Protein AF-0000000080642401 (afdb_homodimer)

Nearest PDB structures (foldseek):
  6o6n-assembly1_A  TM=6.214E-01  e=1.164E+00  Mycobacterium tuberculosis
  6o6n-assembly1_A  TM=6.209E-01  e=1.164E+00  Mycobacterium tuberculosis

Organism: Staphylococcus saprophyticus subsp. saprophyticus (strain ATCC 15305 / DSM 20229 / NCIMB 8711 / NCTC 7292 / S-41) (NCBI:txid342451)

Radius of gyration: 19.55 Å; Cα contacts (8 Å, |Δi|>4): 257; chains: 2; bounding box: 40×57×56 Å

pLDDT: mean 86.31, std 11.66, range [44.44, 97.69]

Secondary structure (DSSP, 8-state):
-HHHHHHHHHHHHHHHHHHHHHHHHHHHTTTS-TT-HHHHHHHHHHHGGGHHHHHHHTSTT--HHHHHHHHHHHHHHHHHT---TTS-HHHHHHHHHHHHHHHHHHHHHHHHHTTTS-HHHHHHHHHHHHHT-HHHHTT-/-HHHHHHHHHHHHHHHHHHHHHHHHHHHTTTS-TT-HHHHHHHHHHHGGGHHHHHHHTSTT--HHHHHHHHHHHHHHHHHT---TTS-HHHHHHHHHHHHHHHHHHHHHHHHHTTTS-HHHHHHHHHHHHHH-HHHHTT-

InterPro domains:
  IPR039532 Transcriptional regulator TetR, C-terminal, Firmicutes type [PF14278] (38-129)

Foldseek 3Di:
DVVVVVLVVLLVVLVVQLVVVLVVLCVVQVVHDCLDLVVLLVSCVSCVVCLQSLLQQLDPPHPVVSLVVLLVVLVVVCVVVPPVVVDDPVVVVVVSVVVSVLVSVLSNVCSVCVPPDDSSVSSVLSSCCVPPNDCVSVPD/DVVVVVLVVLLVVLVVQLVVVLVVLCVVQVVHDCLDLVVLLVSCVSCVVCLQSLLQQLDPPHPVVSLVVLLVVLVVVCVVVPPVVVDDPVVVVVVSVVVSVLVSVLSNVCSVCVPPDDSSVSSVLSSCCVPPNDCVSVPD

Sequence (280 aa):
MMINIILLSEIEEILTHLYEERQKIDQQFAKEDMLNVEVFQQLFEVLEPYSETIRLLLGHNGDSSFEMKIKNEIGKRFINLGELHHVSKVREDLVKEYLYVILIKTFQYWSANKDSIDVREVASTMRDIQLKGIRKTIGLMMINIILLSEIEEILTHLYEERQKIDQQFAKEDMLNVEVFQQLFEVLEPYSETIRLLLGHNGDSSFEMKIKNEIGKRFINLGELHHVSKVREDLVKEYLYVILIKTFQYWSANKDSIDVREVASTMRDIQLKGIRKTIGL

Solvent-accessible surface area (backbone atoms only — not comparable to full-atom values): 15140 Å² total; per-residue (Å²): 109,66,68,57,50,54,49,49,53,50,48,53,50,51,52,52,53,49,52,58,50,48,54,53,48,46,63,75,40,62,90,46,67,81,79,34,47,66,55,43,31,49,53,53,59,72,42,50,90,42,27,66,60,50,30,52,40,62,38,98,79,34,41,69,67,58,57,47,49,52,43,50,54,53,51,50,50,50,58,69,75,38,71,53,75,85,46,54,69,68,47,51,56,49,50,54,52,41,53,42,52,47,51,51,53,48,50,41,54,46,35,71,36,57,92,80,53,61,61,58,55,53,21,42,45,56,38,32,33,36,61,40,0,50,38,49,63,58,76,84,111,68,69,59,49,54,49,50,54,51,48,52,49,51,51,50,52,50,52,57,50,46,54,53,49,46,64,74,40,62,92,46,66,82,77,33,46,65,55,44,31,50,54,51,58,71,44,49,92,44,25,68,59,49,29,50,40,64,39,99,82,34,41,68,67,58,56,49,50,53,42,50,56,53,52,51,51,48,57,68,74,40,66,53,74,86,46,55,69,67,48,51,54,49,49,55,52,41,54,42,53,44,51,51,52,49,48,41,53,45,35,72,36,57,91,81,51,61,62,59,55,54,23,41,45,56,39,33,34,35,61,41,0,51,37,50,62,58,75,84

Structure (mmCIF, N/CA/C/O backbone):
data_AF-0000000080642401-model_v1
#
loop_
_entity.id
_entity.type
_entity.pdbx_description
1 polymer 'Transcriptional regulator TetR C-terminal Firmicutes type domain-containing protein'
#
loop_
_atom_site.group_PDB
_atom_site.id
_atom_site.type_symbol
_atom_site.label_atom_id
_atom_site.label_alt_id
_atom_site.label_comp_id
_atom_site.label_asym_id
_atom_site.label_entity_id
_atom_site.label_seq_id
_atom_site.pdbx_PDB_ins_code
_atom_site.Cartn_x
_atom_site.Cartn_y
_atom_site.Cartn_z
_atom_site.occupancy
_atom_site.B_iso_or_equiv
_atom_site.auth_seq_id
_atom_site.auth_comp_id
_atom_site.auth_asym_id
_atom_site.auth_atom_id
_atom_site.pdbx_PDB_model_num
ATOM 1 N N . MET A 1 1 ? -3.832 25.844 -19.281 1 45.78 1 MET A N 1
ATOM 2 C CA . MET A 1 1 ? -2.646 26.531 -18.781 1 45.78 1 MET A CA 1
ATOM 3 C C . MET A 1 1 ? -2.92 27.156 -17.422 1 45.78 1 MET A C 1
ATOM 5 O O . MET A 1 1 ? -2.146 26.969 -16.484 1 45.78 1 MET A O 1
ATOM 9 N N . MET A 1 2 ? -3.971 27.891 -17.312 1 46.34 2 MET A N 1
ATOM 10 C CA . MET A 1 2 ? -4.355 28.594 -16.094 1 46.34 2 MET A CA 1
ATOM 11 C C . MET A 1 2 ? -4.719 27.609 -14.984 1 46.34 2 MET A C 1
ATOM 13 O O . MET A 1 2 ? -4.316 27.797 -13.836 1 46.34 2 MET A O 1
ATOM 17 N N . ILE A 1 3 ? -5.414 26.562 -15.312 1 48.97 3 ILE A N 1
ATOM 18 C CA . ILE A 1 3 ? -5.848 25.562 -14.336 1 48.97 3 ILE A CA 1
ATOM 19 C C . ILE A 1 3 ? -4.637 24.812 -13.789 1 48.97 3 ILE A C 1
ATOM 21 O O . ILE A 1 3 ? -4.543 24.578 -12.578 1 48.97 3 ILE A O 1
ATOM 25 N N . ASN A 1 4 ? -3.717 24.703 -14.695 1 53.5 4 ASN A N 1
ATOM 26 C CA . ASN A 1 4 ? -2.475 24.047 -14.297 1 53.5 4 ASN A CA 1
ATOM 27 C C . ASN A 1 4 ? -1.664 24.922 -13.336 1 53.5 4 ASN A C 1
ATOM 29 O O . ASN A 1 4 ? -1.066 24.422 -12.391 1 53.5 4 ASN A O 1
ATOM 33 N N . ILE A 1 5 ? -1.667 26.234 -13.625 1 50.72 5 ILE A N 1
ATOM 34 C CA . ILE A 1 5 ? -0.937 27.172 -12.789 1 50.72 5 ILE A CA 1
ATOM 35 C C . ILE A 1 5 ? -1.609 27.266 -11.422 1 50.72 5 ILE A C 1
ATOM 37 O O . ILE A 1 5 ? -0.933 27.297 -10.391 1 50.72 5 ILE A O 1
ATOM 41 N N . ILE A 1 6 ? -2.895 27.375 -11.344 1 56.75 6 ILE A N 1
ATOM 42 C CA . ILE A 1 6 ? -3.66 27.453 -10.102 1 56.75 6 ILE A CA 1
ATOM 43 C C . ILE A 1 6 ? -3.445 26.188 -9.281 1 56.75 6 ILE A C 1
ATOM 45 O O . ILE A 1 6 ? -3.217 26.25 -8.07 1 56.75 6 ILE A O 1
ATOM 49 N N . LEU A 1 7 ? -3.256 25.156 -9.977 1 65.56 7 LEU A N 1
ATOM 50 C CA . LEU A 1 7 ? -3.066 23.875 -9.289 1 65.56 7 LEU A CA 1
ATOM 51 C C . LEU A 1 7 ? -1.668 23.797 -8.688 1 65.56 7 LEU A C 1
ATOM 53 O O . LEU A 1 7 ? -1.5 23.312 -7.559 1 65.56 7 LEU A O 1
ATOM 57 N N . LEU A 1 8 ? -0.745 24.5 -9.352 1 71.5 8 LEU A N 1
ATOM 58 C CA . LEU A 1 8 ? 0.621 24.5 -8.836 1 71.5 8 LEU A CA 1
ATOM 59 C C . LEU A 1 8 ? 0.739 25.359 -7.59 1 71.5 8 LEU A C 1
ATOM 61 O O . LEU A 1 8 ? 1.417 24.984 -6.629 1 71.5 8 LEU A O 1
ATOM 65 N N . SER A 1 9 ? 0.073 26.5 -7.727 1 81.56 9 SER A N 1
ATOM 66 C CA . SER A 1 9 ? 0.086 27.391 -6.57 1 81.56 9 SER A CA 1
ATOM 67 C C . SER A 1 9 ? -0.596 26.75 -5.367 1 81.56 9 SER A C 1
ATOM 69 O O . SER A 1 9 ? -0.128 26.875 -4.234 1 81.56 9 SER A O 1
ATOM 71 N N . GLU A 1 10 ? -1.672 26.047 -5.629 1 87.44 10 GLU A N 1
ATOM 72 C CA . GLU A 1 10 ? -2.395 25.375 -4.555 1 87.44 10 GLU A CA 1
ATOM 73 C C . GLU A 1 10 ? -1.563 24.25 -3.957 1 87.44 10 GLU A C 1
ATOM 75 O O . GLU A 1 10 ? -1.582 24.031 -2.742 1 87.44 10 GLU A O 1
ATOM 80 N N . ILE A 1 11 ? -0.848 23.656 -4.785 1 89.06 11 ILE A N 1
ATOM 81 C CA . ILE A 1 11 ? 0.02 22.578 -4.328 1 89.06 11 ILE A CA 1
ATOM 82 C C . ILE A 1 11 ? 1.075 23.125 -3.373 1 89.06 11 ILE A C 1
ATOM 84 O O . ILE A 1 11 ? 1.293 22.578 -2.291 1 89.06 11 ILE A O 1
ATOM 88 N N . GLU A 1 12 ? 1.734 24.219 -3.82 1 89.81 12 GLU A N 1
ATOM 89 C CA . GLU A 1 12 ? 2.764 24.828 -2.979 1 89.81 12 GLU A CA 1
ATOM 90 C C . GLU A 1 12 ? 2.182 25.297 -1.652 1 89.81 12 GLU A C 1
ATOM 92 O O . GLU A 1 12 ? 2.826 25.188 -0.608 1 89.81 12 GLU A O 1
ATOM 97 N N . GLU A 1 13 ? 1.025 25.875 -1.733 1 91.44 13 GLU A N 1
ATOM 98 C CA . GLU A 1 13 ? 0.35 26.328 -0.522 1 91.44 13 GLU A CA 1
ATOM 99 C C . GLU A 1 13 ? 0.082 25.172 0.432 1 91.44 13 GLU A C 1
ATOM 101 O O . GLU A 1 13 ? 0.322 25.281 1.636 1 91.44 13 GLU A O 1
ATOM 106 N N . ILE A 1 14 ? -0.42 24.062 -0.063 1 92.25 14 ILE A N 1
ATOM 107 C CA . ILE A 1 14 ? -0.717 22.875 0.738 1 92.25 14 ILE A CA 1
ATOM 108 C C . ILE A 1 14 ? 0.561 22.375 1.402 1 92.25 14 ILE A C 1
ATOM 110 O O . ILE A 1 14 ? 0.586 22.141 2.611 1 92.25 14 ILE A O 1
ATOM 114 N N . LEU A 1 15 ? 1.619 22.281 0.622 1 89.38 15 LEU A N 1
ATOM 115 C CA . LEU A 1 15 ? 2.875 21.734 1.118 1 89.38 15 LEU A CA 1
ATOM 116 C C . LEU A 1 15 ? 3.492 22.641 2.174 1 89.38 15 LEU A C 1
ATOM 118 O O . LEU A 1 15 ? 4.012 22.156 3.184 1 89.38 15 LEU A O 1
ATOM 122 N N . THR A 1 16 ? 3.453 23.938 1.893 1 90.5 16 THR A N 1
ATOM 123 C CA . THR A 1 16 ? 3.977 24.906 2.855 1 90.5 16 THR A CA 1
ATOM 124 C C . THR A 1 16 ? 3.191 24.844 4.16 1 90.5 16 THR A C 1
ATOM 126 O O . THR A 1 16 ? 3.777 24.812 5.246 1 90.5 16 THR A O 1
ATOM 129 N N . HIS A 1 17 ? 1.853 24.828 4.016 1 91.88 17 HIS A N 1
ATOM 130 C CA . HIS A 1 17 ? 0.989 24.734 5.188 1 91.88 17 HIS A CA 1
ATOM 131 C C . H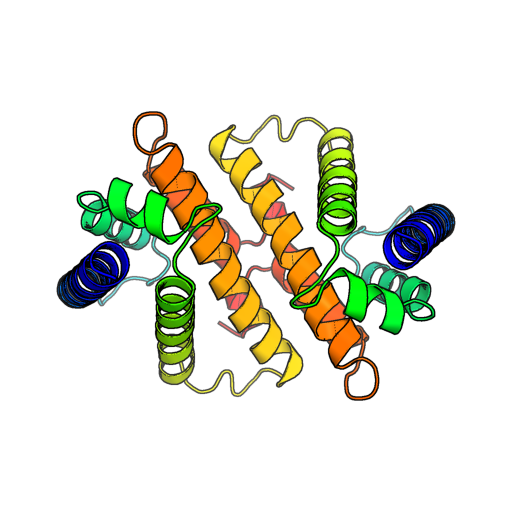IS A 1 17 ? 1.267 23.453 5.977 1 91.88 17 HIS A C 1
ATOM 133 O O . HIS A 1 17 ? 1.386 23.484 7.203 1 91.88 17 HIS A O 1
ATOM 139 N N . LEU A 1 18 ? 1.385 22.328 5.297 1 89.5 18 LEU A N 1
ATOM 140 C CA . LEU A 1 18 ? 1.682 21.047 5.926 1 89.5 18 LEU A CA 1
ATOM 141 C C . LEU A 1 18 ? 3.027 21.094 6.641 1 89.5 18 LEU A C 1
ATOM 143 O O . LEU A 1 18 ? 3.154 20.609 7.766 1 89.5 18 LEU A O 1
ATOM 147 N N . TYR A 1 19 ? 4.012 21.672 6.016 1 87.56 19 TYR A N 1
ATOM 148 C CA . TYR A 1 19 ? 5.348 21.766 6.598 1 87.56 19 TYR A CA 1
ATOM 149 C C . TYR A 1 19 ? 5.324 22.562 7.898 1 87.56 19 TYR A C 1
ATOM 151 O O . TYR A 1 19 ? 5.906 22.141 8.898 1 87.56 19 TYR A O 1
ATOM 159 N N . GLU A 1 20 ? 4.68 23.672 7.895 1 90.88 20 GLU A N 1
ATOM 160 C CA . GLU A 1 20 ? 4.609 24.531 9.062 1 90.88 20 GLU A CA 1
ATOM 161 C C . GLU A 1 20 ? 3.883 23.844 10.219 1 90.88 20 GLU A C 1
ATOM 163 O O . GLU A 1 20 ? 4.336 23.891 11.367 1 90.88 20 GLU A O 1
ATOM 168 N N . GLU A 1 21 ? 2.83 23.25 9.875 1 90.75 21 GLU A N 1
ATOM 169 C CA . GLU A 1 21 ? 2.027 22.594 10.906 1 90.75 21 GLU A CA 1
ATOM 170 C C . GLU A 1 21 ? 2.713 21.344 11.43 1 90.75 21 GLU A C 1
ATOM 172 O O . GLU A 1 21 ? 2.588 21 12.609 1 90.75 21 GLU A O 1
ATOM 177 N N . ARG A 1 22 ? 3.389 20.641 10.531 1 87.31 22 ARG A N 1
ATOM 178 C CA . ARG A 1 22 ? 4.125 19.453 10.961 1 87.31 22 ARG A CA 1
ATOM 179 C C . ARG A 1 22 ? 5.191 19.812 11.992 1 87.31 22 ARG A C 1
ATOM 181 O O . ARG A 1 22 ? 5.438 19.062 12.93 1 87.31 22 ARG A O 1
ATOM 188 N N . GLN A 1 23 ? 5.855 20.922 11.844 1 87.5 23 GLN A N 1
ATOM 189 C CA . GLN A 1 23 ? 6.852 21.375 12.797 1 87.5 23 GLN A CA 1
ATOM 190 C C . GLN A 1 23 ? 6.234 21.578 14.18 1 87.5 23 GLN A C 1
ATOM 192 O O . GLN A 1 23 ? 6.82 21.188 15.195 1 87.5 23 GLN A O 1
ATOM 197 N N . LYS A 1 24 ? 5.078 22.094 14.203 1 91.38 24 LYS A N 1
ATOM 198 C CA . LYS A 1 24 ? 4.359 22.297 15.453 1 91.38 24 LYS A CA 1
ATOM 199 C C . LYS A 1 24 ? 3.971 20.953 16.078 1 91.38 24 LYS A C 1
ATOM 201 O O . LYS A 1 24 ? 4.094 20.781 17.297 1 91.38 24 LYS A O 1
ATOM 206 N N . ILE A 1 25 ? 3.531 20.109 15.234 1 88.69 25 ILE A N 1
ATOM 207 C CA . ILE A 1 25 ? 3.105 18.781 15.695 1 88.69 25 ILE A CA 1
ATOM 208 C C . ILE A 1 25 ? 4.301 18.031 16.266 1 88.69 25 ILE A C 1
ATOM 210 O O . ILE A 1 25 ? 4.211 17.422 17.328 1 88.69 25 ILE A O 1
ATOM 214 N N . ASP A 1 26 ? 5.402 18.141 15.562 1 84.44 26 ASP A N 1
ATOM 215 C CA . ASP A 1 26 ? 6.621 17.484 16.016 1 84.44 26 ASP A CA 1
ATOM 216 C C . ASP A 1 26 ? 7.066 18 17.375 1 84.44 26 ASP A C 1
ATOM 218 O O . ASP A 1 26 ? 7.523 17.234 18.219 1 84.44 26 ASP A O 1
ATOM 222 N N . GLN A 1 27 ? 6.91 19.234 17.562 1 87.31 27 GLN A N 1
ATOM 223 C CA . GLN A 1 27 ? 7.273 19.859 18.844 1 87.31 27 GLN A CA 1
ATOM 224 C C . GLN A 1 27 ? 6.324 19.438 19.953 1 87.31 27 GLN A C 1
ATOM 226 O O . GLN A 1 27 ? 6.758 19.156 21.078 1 87.31 27 GLN A O 1
ATOM 231 N N . GLN A 1 28 ? 5.137 19.297 19.609 1 88.19 28 GLN A N 1
ATOM 232 C CA . GLN A 1 28 ? 4.109 18.938 20.578 1 88.19 28 GLN A CA 1
ATOM 233 C C . GLN A 1 28 ? 4.246 17.469 21 1 88.19 28 GLN A C 1
ATOM 235 O O . GLN A 1 28 ? 3.982 17.125 22.156 1 88.19 28 GLN A O 1
ATOM 240 N N . PHE A 1 29 ? 4.703 16.656 20.016 1 84.31 29 PHE A N 1
ATOM 241 C CA . PHE A 1 29 ? 4.77 15.227 20.281 1 84.31 29 PHE A CA 1
ATOM 242 C C . PHE A 1 29 ? 6.215 14.75 20.328 1 84.31 29 PHE A C 1
ATOM 244 O O . PHE A 1 29 ? 6.5 13.586 20.031 1 84.31 29 PHE A O 1
ATOM 251 N N . ALA A 1 30 ? 7.109 15.656 20.562 1 74.81 30 ALA A N 1
ATOM 252 C CA . ALA A 1 30 ? 8.547 15.398 20.531 1 74.81 30 ALA A CA 1
ATOM 253 C C . ALA A 1 30 ? 8.906 14.18 21.391 1 74.81 30 ALA A C 1
ATOM 255 O O . ALA A 1 30 ? 9.844 13.445 21.078 1 74.81 30 ALA A O 1
ATOM 256 N N . LYS A 1 31 ? 8.211 13.883 22.359 1 73.94 31 LYS A N 1
ATOM 257 C CA . LYS A 1 31 ? 8.523 12.781 23.266 1 73.94 31 LYS A CA 1
ATOM 258 C C . LYS A 1 31 ? 7.672 11.555 22.953 1 73.94 31 LYS A C 1
ATOM 260 O O . LYS A 1 31 ? 7.832 10.508 23.578 1 73.94 31 LYS A O 1
ATOM 265 N N . GLU A 1 32 ? 6.883 11.766 21.938 1 73.19 32 GLU A N 1
ATOM 266 C CA . GLU A 1 32 ? 5.965 10.68 21.625 1 73.19 32 GLU A CA 1
ATOM 267 C C . GLU A 1 32 ? 6.387 9.969 20.344 1 73.19 32 GLU A C 1
ATOM 269 O O . GLU A 1 32 ? 7.148 10.508 19.531 1 73.19 32 GLU A O 1
ATOM 274 N N . ASP A 1 33 ? 5.883 8.742 20.266 1 72.5 33 ASP A N 1
ATOM 275 C CA . ASP A 1 33 ? 6.062 8 19.016 1 72.5 33 ASP A CA 1
ATOM 276 C C . ASP A 1 33 ? 5.332 8.68 17.859 1 72.5 33 ASP A C 1
ATOM 278 O O . ASP A 1 33 ? 4.18 9.094 18 1 72.5 33 ASP A O 1
ATOM 282 N N . MET A 1 34 ? 6.066 8.961 16.859 1 71.62 34 MET A N 1
ATOM 283 C CA . MET A 1 34 ? 5.48 9.555 15.656 1 71.62 34 MET A CA 1
ATOM 284 C C . MET A 1 34 ? 4.355 8.68 15.109 1 71.62 34 MET A C 1
ATOM 286 O O . MET A 1 34 ? 3.529 9.148 14.328 1 71.62 34 MET A O 1
ATOM 290 N N . LEU A 1 35 ? 4.305 7.547 15.609 1 78.81 35 LEU A N 1
ATOM 291 C CA . LEU A 1 35 ? 3.266 6.629 15.164 1 78.81 35 LEU A CA 1
ATOM 292 C C . LEU A 1 35 ? 2.092 6.617 16.125 1 78.81 35 LEU A C 1
ATOM 294 O O . LEU A 1 35 ? 1.448 5.582 16.328 1 78.81 35 LEU A O 1
ATOM 298 N N . ASN A 1 36 ? 1.909 7.656 16.703 1 87.31 36 ASN A N 1
ATOM 299 C CA . ASN A 1 36 ? 0.728 7.938 17.516 1 87.31 36 ASN A CA 1
ATOM 300 C C . ASN A 1 36 ? -0.462 8.336 16.656 1 87.31 36 ASN A C 1
ATOM 302 O O . ASN A 1 36 ? -0.319 9.133 15.719 1 87.31 36 ASN A O 1
ATOM 306 N N . VAL A 1 37 ? -1.602 7.688 16.953 1 92.94 37 VAL A N 1
ATOM 307 C CA . VAL A 1 37 ? -2.791 7.949 16.141 1 92.94 37 VAL A CA 1
ATOM 308 C C . VAL A 1 37 ? -3.137 9.438 16.203 1 92.94 37 VAL A C 1
ATOM 310 O O . VAL A 1 37 ? -3.623 10.008 15.227 1 92.94 37 VAL A O 1
ATOM 313 N N . GLU A 1 38 ? -2.836 10.102 17.312 1 92.5 38 GLU A N 1
ATOM 314 C CA . GLU A 1 38 ? -3.123 11.523 17.469 1 92.5 38 GLU A CA 1
ATOM 315 C C . GLU A 1 38 ? -2.334 12.367 16.469 1 92.5 38 GLU A C 1
ATOM 317 O O . GLU A 1 38 ? -2.836 13.367 15.969 1 92.5 38 GLU A O 1
ATOM 322 N N . VAL A 1 39 ? -1.121 11.969 16.25 1 90.56 39 VAL A N 1
ATOM 323 C CA . VAL A 1 39 ? -0.277 12.68 15.289 1 90.56 39 VAL A CA 1
ATOM 324 C C . VAL A 1 39 ? -0.874 12.562 13.891 1 90.56 39 VAL A C 1
ATOM 326 O O . VAL A 1 39 ? -1.014 13.57 13.188 1 90.56 39 VAL A O 1
ATOM 329 N N . PHE A 1 40 ? -1.306 11.391 13.484 1 91.44 40 PHE A N 1
ATOM 330 C CA . PHE A 1 40 ? -1.92 11.172 12.18 1 91.44 40 PHE A CA 1
ATOM 331 C C . PHE A 1 40 ? -3.221 11.953 12.047 1 91.44 40 PHE A C 1
ATOM 333 O O . PHE A 1 40 ? -3.477 12.586 11.023 1 91.44 40 PHE A O 1
ATOM 340 N N . GLN A 1 41 ? -3.975 11.844 13.133 1 94.56 41 GLN A N 1
ATOM 341 C CA . GLN A 1 41 ? -5.246 12.562 13.125 1 94.56 41 GLN A CA 1
ATOM 342 C C . GLN A 1 41 ? -5.027 14.062 12.945 1 94.56 41 GLN A C 1
ATOM 344 O O . GLN A 1 41 ? -5.734 14.703 12.172 1 94.56 41 GLN A O 1
ATOM 349 N N . GLN A 1 42 ? -4.09 14.617 13.656 1 93 42 GLN A N 1
ATOM 350 C CA . GLN A 1 42 ? -3.803 16.047 13.562 1 93 42 GLN A CA 1
ATOM 351 C C . GLN A 1 42 ? -3.348 16.422 12.156 1 93 42 GLN A C 1
ATOM 353 O O . GLN A 1 42 ? -3.691 17.484 11.648 1 93 42 GLN A O 1
ATOM 358 N N . LEU A 1 43 ? -2.611 15.562 11.508 1 92.19 43 LEU A N 1
ATOM 359 C CA . LEU A 1 43 ? -2.168 15.82 10.141 1 92.19 43 LEU A CA 1
ATOM 360 C C . LEU A 1 43 ? -3.357 15.945 9.195 1 92.19 43 LEU A C 1
ATOM 362 O O . LEU A 1 43 ? -3.4 16.859 8.359 1 92.19 43 LEU A O 1
ATOM 366 N N . PHE A 1 44 ? -4.332 15.094 9.344 1 94.69 44 PHE A N 1
ATOM 367 C CA . PHE A 1 44 ? -5.535 15.164 8.516 1 94.69 44 PHE A CA 1
ATOM 368 C C . PHE A 1 44 ? -6.336 16.422 8.844 1 94.69 44 PHE A C 1
ATOM 370 O O . PHE A 1 44 ? -6.898 17.047 7.941 1 94.69 44 PHE A O 1
ATOM 377 N N . GLU A 1 45 ? -6.344 16.766 10.117 1 94.38 45 GLU A N 1
ATOM 378 C CA . GLU A 1 45 ? -7.078 17.969 10.516 1 94.38 45 GLU A CA 1
ATOM 379 C C . GLU A 1 45 ? -6.445 19.219 9.938 1 94.38 45 GLU A C 1
ATOM 381 O O . GLU A 1 45 ? -7.152 20.141 9.508 1 94.38 45 GLU A O 1
ATOM 386 N N . VAL A 1 46 ? -5.172 19.25 9.891 1 94.12 46 VAL A N 1
ATOM 387 C CA . VAL A 1 46 ? -4.422 20.359 9.312 1 94.12 46 VAL A CA 1
ATOM 388 C C . VAL A 1 46 ? -4.734 20.469 7.82 1 94.12 46 VAL A C 1
ATOM 390 O O . VAL A 1 46 ? -4.789 21.562 7.27 1 94.12 46 VAL A O 1
ATOM 393 N N . LEU A 1 47 ? -5.02 19.375 7.168 1 95.12 47 LEU A N 1
ATOM 394 C CA . LEU A 1 47 ? -5.211 19.344 5.723 1 95.12 47 LEU A CA 1
ATOM 395 C C . LEU A 1 47 ? -6.688 19.469 5.363 1 95.12 47 LEU A C 1
ATOM 397 O O . LEU A 1 47 ? -7.035 19.578 4.188 1 95.12 47 LEU A O 1
ATOM 401 N N . GLU A 1 48 ? -7.547 19.562 6.363 1 95.38 48 GLU A N 1
ATOM 402 C CA . GLU A 1 48 ? -8.984 19.531 6.141 1 95.38 48 GLU A CA 1
ATOM 403 C C . GLU A 1 48 ? -9.422 20.672 5.219 1 95.38 48 GLU A C 1
ATOM 405 O O . GLU A 1 48 ? -10.219 20.453 4.297 1 95.38 48 GLU A O 1
ATOM 410 N N . PRO A 1 49 ? -8.898 21.875 5.395 1 94.69 49 PRO A N 1
ATOM 411 C CA . PRO A 1 49 ? -9.32 22.969 4.512 1 94.69 49 PRO A CA 1
ATOM 412 C C . PRO A 1 49 ? -8.961 22.703 3.049 1 94.69 49 PRO A C 1
ATOM 414 O O . PRO A 1 49 ? -9.539 23.328 2.152 1 94.69 49 PRO A O 1
ATOM 417 N N . TYR A 1 50 ? -8.078 21.766 2.768 1 94.31 50 TYR A N 1
ATOM 418 C CA . TYR A 1 50 ? -7.605 21.516 1.413 1 94.31 50 TYR A CA 1
ATOM 419 C C . TYR A 1 50 ? -8.156 20.188 0.887 1 94.31 50 TYR A C 1
ATOM 421 O O . TYR A 1 50 ? -7.703 19.688 -0.143 1 94.31 50 TYR A O 1
ATOM 429 N N . SER A 1 51 ? -9.109 19.562 1.574 1 94.94 51 SER A N 1
ATOM 430 C CA . SER A 1 51 ? -9.602 18.234 1.225 1 94.94 51 SER A CA 1
ATOM 431 C C . SER A 1 51 ? -10.148 18.203 -0.198 1 94.94 51 SER A C 1
ATOM 433 O O . SER A 1 51 ? -9.883 17.266 -0.951 1 94.94 51 SER A O 1
ATOM 435 N N . GLU A 1 52 ? -10.898 19.25 -0.603 1 94.19 52 GLU A N 1
ATOM 436 C CA . GLU A 1 52 ? -11.453 19.297 -1.953 1 94.19 52 GLU A CA 1
ATOM 437 C C . GLU A 1 52 ? -10.344 19.438 -2.996 1 94.19 52 GLU A C 1
ATOM 439 O O . GLU A 1 52 ? -10.383 18.797 -4.043 1 94.19 52 GLU A O 1
ATOM 444 N N . THR A 1 53 ? -9.398 20.312 -2.727 1 93.88 53 THR A N 1
ATOM 445 C CA . THR A 1 53 ? -8.266 20.484 -3.625 1 93.88 53 THR A CA 1
ATOM 446 C C . THR A 1 53 ? -7.484 19.172 -3.752 1 93.88 53 THR A C 1
ATOM 448 O O . THR A 1 53 ? -7.113 18.766 -4.855 1 93.88 53 THR A O 1
ATOM 451 N N . ILE A 1 54 ? -7.238 18.453 -2.604 1 94.56 54 ILE A N 1
ATOM 452 C CA . ILE A 1 54 ? -6.516 17.188 -2.588 1 94.56 54 ILE A CA 1
ATOM 453 C C . ILE A 1 54 ? -7.297 16.141 -3.373 1 94.56 54 ILE A C 1
ATOM 455 O O . ILE A 1 54 ? -6.719 15.383 -4.152 1 94.56 54 ILE A O 1
ATOM 459 N N . ARG A 1 55 ? -8.594 16.141 -3.209 1 94.56 55 ARG A N 1
ATOM 460 C CA . ARG A 1 55 ? -9.445 15.234 -3.963 1 94.56 55 ARG A CA 1
ATOM 461 C C . ARG A 1 55 ? -9.266 15.43 -5.465 1 94.56 55 ARG A C 1
ATOM 463 O O . ARG A 1 55 ? -9.125 14.461 -6.211 1 94.56 55 ARG A O 1
ATOM 470 N N . LEU A 1 56 ? -9.188 16.641 -5.895 1 93.44 56 LEU A N 1
ATOM 471 C CA . LEU A 1 56 ? -9.039 16.953 -7.309 1 93.44 56 LEU A CA 1
ATOM 472 C C . LEU A 1 56 ? -7.633 16.609 -7.797 1 93.44 56 LEU A C 1
ATOM 474 O O . LEU A 1 56 ? -7.473 16.047 -8.883 1 93.44 56 LEU A O 1
ATOM 478 N N . LEU A 1 57 ? -6.633 16.906 -7.02 1 93.44 57 LEU A N 1
ATOM 479 C CA . LEU A 1 57 ? -5.238 16.703 -7.391 1 93.44 57 LEU A CA 1
ATOM 480 C C . LEU A 1 57 ? -4.906 15.219 -7.465 1 93.44 57 LEU A C 1
ATOM 482 O O . LEU A 1 57 ? -4.039 14.805 -8.242 1 93.44 57 LEU A O 1
ATOM 486 N N . LEU A 1 58 ? -5.668 14.359 -6.656 1 93.31 58 LEU A N 1
ATOM 487 C CA . LEU A 1 58 ? -5.352 12.938 -6.59 1 93.31 58 LEU A CA 1
ATOM 488 C C . LEU A 1 58 ? -6.438 12.102 -7.258 1 93.31 58 LEU A C 1
ATOM 490 O O . LEU A 1 58 ? -6.438 10.875 -7.156 1 93.31 58 LEU A O 1
ATOM 494 N N . GLY A 1 59 ? -7.352 12.672 -7.961 1 87.5 59 GLY A N 1
ATOM 495 C CA . GLY A 1 59 ? -8.43 11.977 -8.648 1 87.5 59 GLY A CA 1
ATOM 496 C C . GLY A 1 59 ? -8.031 11.492 -10.031 1 87.5 59 GLY A C 1
ATOM 497 O O . GLY A 1 59 ? -6.848 11.469 -10.375 1 87.5 59 GLY A O 1
ATOM 498 N N . HIS A 1 60 ? -8.93 10.891 -10.836 1 80.38 60 HIS A N 1
ATOM 499 C CA . HIS A 1 60 ? -8.758 10.281 -12.148 1 80.38 60 HIS A CA 1
ATOM 500 C C . HIS A 1 60 ? -7.992 11.211 -13.086 1 80.38 60 HIS A C 1
ATOM 502 O O . HIS A 1 60 ? -7.141 10.758 -13.859 1 80.38 60 HIS A O 1
ATOM 508 N N . ASN A 1 61 ? -8.18 12.422 -13.016 1 80.19 61 ASN A N 1
ATOM 509 C CA . ASN A 1 61 ? -7.473 13.422 -13.812 1 80.19 61 ASN A CA 1
ATOM 510 C C . ASN A 1 61 ? -6.551 14.273 -12.953 1 80.19 61 ASN A C 1
ATOM 512 O O . ASN A 1 61 ? -6.43 15.484 -13.18 1 80.19 61 ASN A O 1
ATOM 516 N N . GLY A 1 62 ? -5.992 13.547 -12.055 1 79.56 62 GLY A N 1
ATOM 517 C CA . GLY A 1 62 ? -5.199 14.289 -11.086 1 79.56 62 GLY A CA 1
ATOM 518 C C . GLY A 1 62 ? -3.902 14.82 -11.664 1 79.56 62 GLY A C 1
ATOM 519 O O . GLY A 1 62 ? -3.643 14.68 -12.859 1 79.56 62 GLY A O 1
ATOM 520 N N . ASP A 1 63 ? -3.182 15.531 -10.781 1 84.62 63 ASP A N 1
ATOM 521 C CA . ASP A 1 63 ? -1.927 16.203 -11.109 1 84.62 63 ASP A CA 1
ATOM 522 C C . ASP A 1 63 ? -0.728 15.336 -10.734 1 84.62 63 ASP A C 1
ATOM 524 O O . ASP A 1 63 ? -0.47 15.102 -9.547 1 84.62 63 ASP A O 1
ATOM 528 N N . SER A 1 64 ? -0 14.836 -11.695 1 84.56 64 SER A N 1
ATOM 529 C CA . SER A 1 64 ? 1.148 13.969 -11.469 1 84.56 64 SER A CA 1
ATOM 530 C C . SER A 1 64 ? 2.244 14.688 -10.688 1 84.56 64 SER A C 1
ATOM 532 O O . SER A 1 64 ? 3.004 14.055 -9.953 1 84.56 64 SER A O 1
ATOM 534 N N . SER A 1 65 ? 2.303 15.977 -10.797 1 86 65 SER A N 1
ATOM 535 C CA . SER A 1 65 ? 3.312 16.734 -10.062 1 86 65 SER A CA 1
ATOM 536 C C . SER A 1 65 ? 3.062 16.672 -8.555 1 86 65 SER A C 1
ATOM 538 O O . SER A 1 65 ? 4.008 16.656 -7.766 1 86 65 SER A O 1
ATOM 540 N N . PHE A 1 66 ? 1.741 16.734 -8.211 1 90.38 66 PHE A N 1
ATOM 541 C CA . PHE A 1 66 ? 1.403 16.641 -6.793 1 90.38 66 PHE A CA 1
ATOM 542 C C . PHE A 1 66 ? 1.812 15.289 -6.223 1 90.38 66 PHE A C 1
ATOM 544 O O . PHE A 1 66 ? 2.434 15.227 -5.16 1 90.38 66 PHE A O 1
ATOM 551 N N . GLU A 1 67 ? 1.527 14.211 -6.875 1 90 67 GLU A N 1
ATOM 552 C CA . GLU A 1 67 ? 1.915 12.867 -6.445 1 90 67 GLU A CA 1
ATOM 553 C C . GLU A 1 67 ? 3.43 12.75 -6.309 1 90 67 GLU A C 1
ATOM 555 O O . GLU A 1 67 ? 3.926 12.141 -5.363 1 90 67 GLU A O 1
ATOM 560 N N . MET A 1 68 ? 4.133 13.344 -7.223 1 89.88 68 MET A N 1
ATOM 561 C CA . MET A 1 68 ? 5.59 13.312 -7.188 1 89.88 68 MET A CA 1
ATOM 562 C C . MET A 1 68 ? 6.125 14.07 -5.977 1 89.88 68 MET A C 1
ATOM 564 O O . MET A 1 68 ? 7.102 13.648 -5.355 1 89.88 68 MET A O 1
ATOM 568 N N . LYS A 1 69 ? 5.523 15.133 -5.668 1 88.62 69 LYS A N 1
ATOM 569 C CA . LYS A 1 69 ? 5.934 15.898 -4.496 1 88.62 69 LYS A CA 1
ATOM 570 C C . LYS A 1 69 ? 5.707 15.102 -3.213 1 88.62 69 LYS A C 1
ATOM 572 O O . LYS A 1 69 ? 6.531 15.141 -2.299 1 88.62 69 LYS A O 1
ATOM 577 N N . ILE A 1 70 ? 4.555 14.391 -3.166 1 88.81 70 ILE A N 1
ATOM 578 C CA . ILE A 1 70 ? 4.285 13.523 -2.021 1 88.81 70 ILE A CA 1
ATOM 579 C C . ILE A 1 70 ? 5.367 12.453 -1.922 1 88.81 70 ILE A C 1
ATOM 581 O O . ILE A 1 70 ? 5.91 12.203 -0.842 1 88.81 70 ILE A O 1
ATOM 585 N N . LYS A 1 71 ? 5.652 11.875 -3.018 1 89.25 71 LYS A N 1
ATOM 586 C CA . LYS A 1 71 ? 6.695 10.852 -3.059 1 89.25 71 LYS A CA 1
ATOM 587 C C . LYS A 1 71 ? 8.023 11.406 -2.553 1 89.25 71 LYS A C 1
ATOM 589 O O . LYS A 1 71 ? 8.711 10.758 -1.761 1 89.25 71 LYS A O 1
ATOM 594 N N . ASN A 1 72 ? 8.359 12.594 -2.986 1 87.44 72 ASN A N 1
ATOM 595 C CA . ASN A 1 72 ? 9.609 13.234 -2.58 1 87.44 72 ASN A CA 1
ATOM 596 C C . ASN A 1 72 ? 9.633 13.523 -1.081 1 87.44 72 ASN A C 1
ATOM 598 O O . ASN A 1 72 ? 10.664 13.352 -0.427 1 87.44 72 ASN A O 1
ATOM 602 N N . GLU A 1 73 ? 8.523 13.977 -0.579 1 82.5 73 GLU A N 1
ATOM 603 C CA . GLU A 1 73 ? 8.43 14.258 0.851 1 82.5 73 GLU A CA 1
ATOM 604 C C . GLU A 1 73 ? 8.625 12.984 1.674 1 82.5 73 GLU A C 1
ATOM 606 O O . GLU A 1 73 ? 9.289 13.008 2.713 1 82.5 73 GLU A O 1
ATOM 611 N N . ILE A 1 74 ? 8.047 11.875 1.229 1 83.06 74 ILE A N 1
ATOM 612 C CA . ILE A 1 74 ? 8.227 10.594 1.896 1 83.06 74 ILE A CA 1
ATOM 613 C C . ILE A 1 74 ? 9.688 10.164 1.81 1 83.06 74 ILE A C 1
ATOM 615 O O . ILE A 1 74 ? 10.266 9.695 2.793 1 83.06 74 ILE A O 1
ATOM 619 N N . GLY A 1 75 ? 10.242 10.359 0.658 1 83.31 75 GLY A N 1
ATOM 620 C CA . GLY A 1 75 ? 11.648 10.031 0.47 1 83.31 75 GLY A CA 1
ATOM 621 C C . GLY A 1 75 ? 12.562 10.742 1.452 1 83.31 75 GLY A C 1
ATOM 622 O O . GLY A 1 75 ? 13.523 10.148 1.955 1 83.31 75 GLY A O 1
ATOM 623 N N . LYS A 1 76 ? 12.258 11.992 1.751 1 80.5 76 LYS A N 1
ATOM 624 C CA . LYS A 1 76 ? 13.055 12.773 2.691 1 80.5 76 LYS A CA 1
ATOM 625 C C . LYS A 1 76 ? 13.008 12.164 4.09 1 80.5 76 LYS A C 1
ATOM 627 O O . LYS A 1 76 ? 14 12.195 4.82 1 80.5 76 LYS A O 1
ATOM 632 N N . ARG A 1 77 ? 11.93 11.672 4.453 1 75.56 77 ARG A N 1
ATOM 633 C CA . ARG A 1 77 ? 11.773 11.086 5.777 1 75.56 77 ARG A CA 1
ATOM 634 C C . ARG A 1 77 ? 12.625 9.82 5.922 1 75.56 77 ARG A C 1
ATOM 636 O O . ARG A 1 77 ? 13.148 9.539 7 1 75.56 77 ARG A O 1
ATOM 643 N N . PHE A 1 78 ? 12.758 9.086 4.883 1 76.12 78 PHE A N 1
ATOM 644 C CA . PHE A 1 78 ? 13.586 7.883 4.906 1 76.12 78 PHE A CA 1
ATOM 645 C C . PHE A 1 78 ? 15.062 8.242 5.0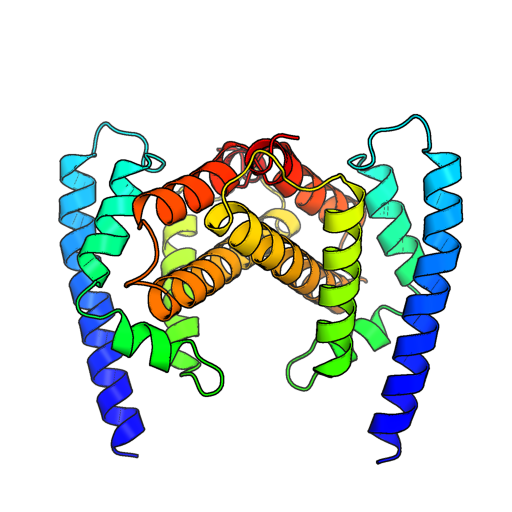43 1 76.12 78 PHE A C 1
ATOM 647 O O . PHE A 1 78 ? 15.828 7.512 5.672 1 76.12 78 PHE A O 1
ATOM 654 N N . ILE A 1 79 ? 15.414 9.312 4.477 1 70.38 79 ILE A N 1
ATOM 655 C CA . ILE A 1 79 ? 16.781 9.781 4.609 1 70.38 79 ILE A CA 1
ATOM 656 C C . ILE A 1 79 ? 17.078 10.133 6.066 1 70.38 79 ILE A C 1
ATOM 658 O O . ILE A 1 79 ? 18.125 9.766 6.602 1 70.38 79 ILE A O 1
ATOM 662 N N . ASN A 1 80 ? 16.125 10.75 6.676 1 66.75 80 ASN A N 1
ATOM 663 C CA . ASN A 1 80 ? 16.312 11.219 8.047 1 66.75 80 ASN A CA 1
ATOM 664 C C . ASN A 1 80 ? 16.281 10.062 9.039 1 66.75 80 ASN A C 1
ATOM 666 O O . ASN A 1 80 ? 16.875 10.148 10.117 1 66.75 80 ASN A O 1
ATOM 670 N N . LEU A 1 81 ? 15.367 9.125 8.852 1 63.81 81 LEU A N 1
ATOM 671 C CA . LEU A 1 81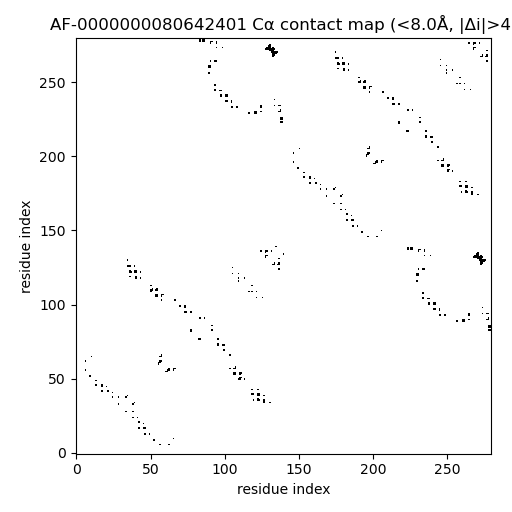 ? 15.297 7.965 9.734 1 63.81 81 LEU A CA 1
ATOM 672 C C . LEU A 1 81 ? 16.594 7.172 9.703 1 63.81 81 LEU A C 1
ATOM 674 O O . LEU A 1 81 ? 16.828 6.324 10.57 1 63.81 81 LEU A O 1
ATOM 678 N N . GLY A 1 82 ? 17.688 7.82 9.164 1 56.16 82 GLY A N 1
ATOM 679 C CA . GLY A 1 82 ? 18.938 7.109 9.016 1 56.16 82 GLY A CA 1
ATOM 680 C C . GLY A 1 82 ? 18.875 5.961 8.031 1 56.16 82 GLY A C 1
ATOM 681 O O . GLY A 1 82 ? 17.781 5.484 7.703 1 56.16 82 GLY A O 1
ATOM 682 N N . GLU A 1 83 ? 19.891 5.797 7.152 1 54.94 83 GLU A N 1
ATOM 683 C CA . GLU A 1 83 ? 20.016 4.707 6.188 1 54.94 83 GLU A CA 1
ATOM 684 C C . GLU A 1 83 ? 19.391 3.42 6.723 1 54.94 83 GLU A C 1
ATOM 686 O O . GLU A 1 83 ? 19.625 3.043 7.875 1 54.94 83 GLU A O 1
ATOM 691 N N . LEU A 1 84 ? 18.062 3.096 6.262 1 61.5 84 LEU A N 1
ATOM 692 C CA . LEU A 1 84 ? 17.578 1.73 6.457 1 61.5 84 LEU A CA 1
ATOM 693 C C . LEU A 1 84 ? 18.75 0.744 6.461 1 61.5 84 LEU A C 1
ATOM 695 O O . LEU A 1 84 ? 18.719 -0.248 5.727 1 61.5 84 LEU A O 1
ATOM 699 N N . HIS A 1 85 ? 19.875 1.271 7.016 1 60.94 85 HIS A N 1
ATOM 700 C CA . HIS A 1 85 ? 21.172 0.64 6.852 1 60.94 85 HIS A CA 1
ATOM 701 C C . HIS A 1 85 ? 21.125 -0.846 7.184 1 60.94 85 HIS A C 1
ATOM 703 O O . HIS A 1 85 ? 21.922 -1.634 6.676 1 60.94 85 HIS A O 1
ATOM 709 N N . HIS A 1 86 ? 19.922 -1.261 7.539 1 76.12 86 HIS A N 1
ATOM 710 C CA . HIS A 1 86 ? 20.016 -2.676 7.883 1 76.12 86 HIS A CA 1
ATOM 711 C C . HIS A 1 86 ? 18.984 -3.494 7.105 1 76.12 86 HIS A C 1
ATOM 713 O O . HIS A 1 86 ? 18.672 -4.621 7.488 1 76.12 86 HIS A O 1
ATOM 719 N N . VAL A 1 87 ? 18.672 -2.705 6.016 1 84.62 87 VAL A N 1
ATOM 720 C CA . VAL A 1 87 ? 17.766 -3.48 5.184 1 84.62 87 VAL A CA 1
ATOM 721 C C . VAL A 1 87 ? 18.297 -3.545 3.756 1 84.62 87 VAL A C 1
ATOM 723 O O . VAL A 1 87 ? 19.094 -2.703 3.346 1 84.62 87 VAL A O 1
ATOM 726 N N . SER A 1 88 ? 18.016 -4.566 3.055 1 89.69 88 SER A N 1
ATOM 727 C CA . SER A 1 88 ? 18.438 -4.715 1.67 1 89.69 88 SER A CA 1
ATOM 728 C C . SER A 1 88 ? 17.859 -3.623 0.784 1 89.69 88 SER A C 1
ATOM 730 O O . SER A 1 88 ? 16.844 -3.018 1.129 1 89.69 88 SER A O 1
ATOM 732 N N . LYS A 1 89 ? 18.531 -3.34 -0.334 1 91.19 89 LYS A N 1
ATOM 733 C CA . LYS A 1 89 ? 18.047 -2.348 -1.289 1 91.19 89 LYS A CA 1
ATOM 734 C C . LYS A 1 89 ? 16.656 -2.709 -1.802 1 91.19 89 LYS A C 1
ATOM 736 O O . LYS A 1 89 ? 15.82 -1.83 -2.004 1 91.19 89 LYS A O 1
ATOM 741 N N . VAL A 1 90 ? 16.359 -4 -2.033 1 94.44 90 VAL A N 1
ATOM 742 C CA . VAL A 1 90 ? 15.07 -4.48 -2.496 1 94.44 90 VAL A CA 1
ATOM 743 C C . VAL A 1 90 ? 13.984 -4.109 -1.479 1 94.44 90 VAL A C 1
ATOM 745 O O . VAL A 1 90 ? 12.953 -3.545 -1.842 1 94.44 90 VAL A O 1
ATOM 748 N N . ARG A 1 91 ? 14.305 -4.398 -0.258 1 93.5 91 ARG A N 1
ATOM 749 C CA . ARG A 1 91 ? 13.352 -4.109 0.814 1 93.5 91 ARG A CA 1
ATOM 750 C C . ARG A 1 91 ? 13.125 -2.607 0.955 1 93.5 91 ARG A C 1
ATOM 752 O O . ARG A 1 91 ? 11.984 -2.154 1.078 1 93.5 91 ARG A O 1
ATOM 759 N N . GLU A 1 92 ? 14.18 -1.841 0.903 1 90.06 92 GLU A N 1
ATOM 760 C CA . GLU A 1 92 ? 14.078 -0.387 0.998 1 90.06 92 GLU A CA 1
ATOM 761 C C . GLU A 1 92 ? 13.219 0.182 -0.126 1 90.06 92 GLU A C 1
ATOM 763 O O . GLU A 1 92 ? 12.32 0.987 0.122 1 90.06 92 GLU A O 1
ATOM 768 N N . ASP A 1 93 ? 13.5 -0.302 -1.374 1 91.94 93 ASP A N 1
ATOM 769 C CA . ASP A 1 93 ? 12.781 0.187 -2.545 1 91.94 93 ASP A CA 1
ATOM 770 C C . ASP A 1 93 ? 11.289 -0.121 -2.438 1 91.94 93 ASP A C 1
ATOM 772 O O . ASP A 1 93 ? 10.453 0.75 -2.682 1 91.94 93 ASP A O 1
ATOM 776 N N . LEU A 1 94 ? 10.977 -1.271 -2.025 1 95 94 LEU A N 1
ATOM 777 C CA . LEU A 1 94 ? 9.586 -1.693 -1.943 1 95 94 LEU A CA 1
ATOM 778 C C . LEU A 1 94 ? 8.859 -0.945 -0.833 1 95 94 LEU A C 1
ATOM 780 O O . LEU A 1 94 ? 7.742 -0.46 -1.035 1 95 94 LEU A O 1
ATOM 784 N N . VAL A 1 95 ? 9.469 -0.798 0.26 1 92.81 95 VAL A N 1
ATOM 785 C CA . VAL A 1 95 ? 8.812 -0.163 1.397 1 92.81 95 VAL A CA 1
ATOM 786 C C . VAL A 1 95 ? 8.531 1.305 1.079 1 92.81 95 VAL A C 1
ATOM 788 O O . VAL A 1 95 ? 7.469 1.83 1.424 1 92.81 95 VAL A O 1
ATOM 791 N N . LYS A 1 96 ? 9.531 1.956 0.461 1 91.19 96 LYS A N 1
ATOM 792 C CA . LYS A 1 96 ? 9.312 3.338 0.046 1 91.19 96 LYS A CA 1
ATOM 793 C C . LYS A 1 96 ? 8.102 3.451 -0.874 1 91.19 96 LYS A C 1
ATOM 795 O O . LYS A 1 96 ? 7.266 4.344 -0.703 1 91.19 96 LYS A O 1
ATOM 800 N N . GLU A 1 97 ? 7.984 2.512 -1.845 1 93 97 GLU A N 1
ATOM 801 C CA . GLU A 1 97 ? 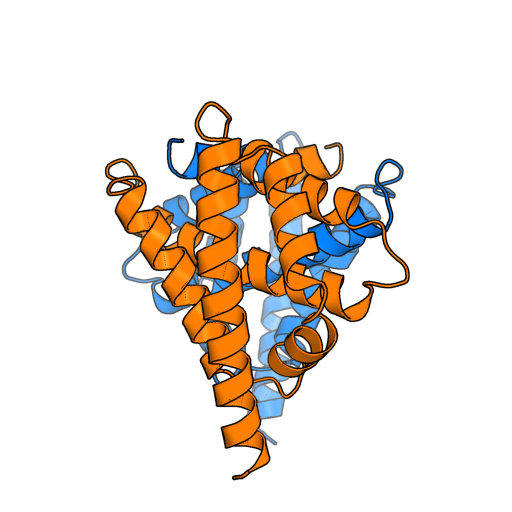6.855 2.502 -2.77 1 93 97 GLU A CA 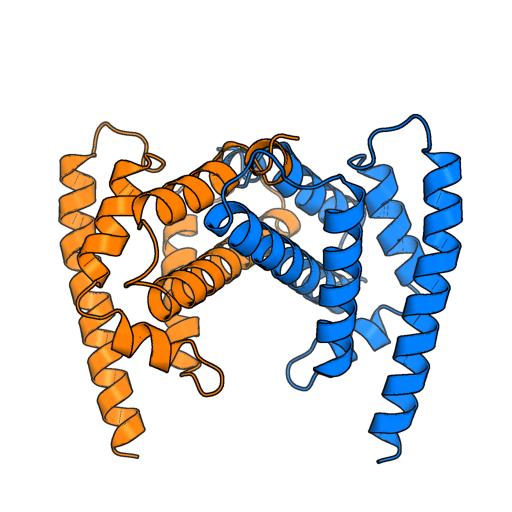1
ATOM 802 C C . GLU A 1 97 ? 5.543 2.254 -2.031 1 93 97 GLU A C 1
ATOM 804 O O . GLU A 1 97 ? 4.523 2.883 -2.336 1 93 97 GLU A O 1
ATOM 809 N N . TYR A 1 98 ? 5.586 1.342 -1.088 1 94.56 98 TYR A N 1
ATOM 810 C CA . TYR A 1 98 ? 4.379 1.02 -0.334 1 94.56 98 TYR A CA 1
ATOM 811 C C . TYR A 1 98 ? 3.918 2.215 0.491 1 94.56 98 TYR A C 1
ATOM 813 O O . TYR A 1 98 ? 2.729 2.539 0.511 1 94.56 98 TYR A O 1
ATOM 821 N N . LEU A 1 99 ? 4.855 2.85 1.139 1 92.5 99 LEU A N 1
ATOM 822 C CA . LEU A 1 99 ? 4.504 4 1.963 1 92.5 99 LEU A CA 1
ATOM 823 C C . LEU A 1 99 ? 3.852 5.094 1.122 1 92.5 99 LEU A C 1
ATOM 825 O O . LEU A 1 99 ? 2.836 5.668 1.523 1 92.5 99 LEU A O 1
ATOM 829 N N . TYR A 1 100 ? 4.418 5.254 0.029 1 92.06 100 TYR A N 1
ATOM 830 C CA . TYR A 1 100 ? 3.9 6.273 -0.879 1 92.06 100 TYR A CA 1
ATOM 831 C C . TYR A 1 100 ? 2.49 5.926 -1.34 1 92.06 100 TYR A C 1
ATOM 833 O O . TYR A 1 100 ? 1.58 6.75 -1.247 1 92.06 100 TYR A O 1
ATOM 841 N N . VAL A 1 101 ? 2.254 4.77 -1.863 1 93.94 101 VAL A N 1
ATOM 842 C CA . VAL A 1 101 ? 0.966 4.434 -2.461 1 93.94 101 VAL A CA 1
ATOM 843 C C . VAL A 1 101 ? -0.094 4.316 -1.369 1 93.94 101 VAL A C 1
ATOM 845 O O . VAL A 1 101 ? -1.262 4.648 -1.589 1 93.94 101 VAL A O 1
ATOM 848 N N . ILE A 1 102 ? 0.301 3.811 -0.193 1 94.88 102 ILE A N 1
ATOM 849 C CA . ILE A 1 102 ? -0.626 3.75 0.932 1 94.88 102 ILE A CA 1
ATOM 850 C C . ILE A 1 102 ? -1.083 5.16 1.3 1 94.88 102 ILE A C 1
ATOM 852 O O . ILE A 1 102 ? -2.273 5.395 1.518 1 94.88 102 ILE A O 1
ATOM 856 N N . LEU A 1 103 ? -0.127 6.109 1.361 1 94.19 103 LEU A N 1
ATOM 857 C CA . LEU A 1 103 ? -0.466 7.492 1.68 1 94.19 103 LEU A CA 1
ATOM 858 C C . LEU A 1 103 ? -1.409 8.078 0.633 1 94.19 103 LEU A C 1
ATOM 860 O O . LEU A 1 103 ? -2.414 8.703 0.978 1 94.19 103 LEU A O 1
ATOM 864 N N . ILE A 1 104 ? -1.129 7.812 -0.641 1 95 104 ILE A N 1
ATOM 865 C CA . ILE A 1 104 ? -1.958 8.312 -1.731 1 95 104 ILE A CA 1
ATOM 866 C C . ILE A 1 104 ? -3.365 7.73 -1.618 1 95 104 ILE A C 1
ATOM 868 O O . ILE A 1 104 ? -4.355 8.461 -1.687 1 95 104 ILE A O 1
ATOM 872 N N . LYS A 1 105 ? -3.463 6.426 -1.408 1 95.69 105 LYS A N 1
ATOM 873 C CA . LYS A 1 105 ? -4.766 5.781 -1.293 1 95.69 105 LYS A CA 1
ATOM 874 C C . LYS A 1 105 ? -5.539 6.309 -0.087 1 95.69 105 LYS A C 1
ATOM 876 O O . LYS A 1 105 ? -6.758 6.492 -0.154 1 95.69 105 LYS A O 1
ATOM 881 N N . THR A 1 106 ? -4.836 6.566 0.967 1 96.81 106 THR A N 1
ATOM 882 C CA . THR A 1 106 ? -5.469 7.102 2.166 1 96.81 106 THR A CA 1
ATOM 883 C C . THR A 1 106 ? -6.027 8.5 1.902 1 96.81 106 THR A C 1
ATOM 885 O O . THR A 1 106 ? -7.18 8.789 2.24 1 96.81 106 THR A O 1
ATOM 888 N N . PHE A 1 107 ? -5.234 9.328 1.249 1 96.06 107 PHE A N 1
ATOM 889 C CA . PHE A 1 107 ? -5.66 10.688 0.945 1 96.06 107 PHE A CA 1
ATOM 890 C C . PHE A 1 107 ? -6.836 10.688 -0.026 1 96.06 107 PHE A C 1
ATOM 892 O O . PHE A 1 107 ? -7.762 11.484 0.11 1 96.06 107 PHE A O 1
ATOM 899 N N . GLN A 1 108 ? -6.785 9.812 -0.989 1 96.31 108 GLN A N 1
ATOM 900 C CA . GLN A 1 108 ? -7.883 9.688 -1.94 1 96.31 108 GLN A CA 1
ATOM 901 C C . GLN A 1 108 ? -9.18 9.289 -1.237 1 96.31 108 GLN A C 1
ATOM 903 O O . GLN A 1 108 ? -10.227 9.898 -1.463 1 96.31 108 GLN A O 1
ATOM 908 N N . TYR A 1 109 ? -9.086 8.289 -0.429 1 96.62 109 TYR A N 1
ATOM 909 C CA . TYR A 1 109 ? -10.258 7.805 0.293 1 96.62 109 TYR A CA 1
ATOM 910 C C . TYR A 1 109 ? -10.797 8.875 1.229 1 96.62 109 TYR A C 1
ATOM 912 O O . TYR A 1 109 ? -12 9.172 1.216 1 96.62 109 TYR A O 1
ATOM 920 N N . TRP A 1 110 ? -9.93 9.469 2.049 1 97.62 110 TRP A N 1
ATOM 921 C CA . TRP A 1 110 ? -10.305 10.477 3.031 1 97.62 110 TRP A CA 1
ATOM 922 C C . TRP A 1 110 ? -10.93 11.695 2.35 1 97.62 110 TRP A C 1
ATOM 924 O O . TRP A 1 110 ? -12.016 12.141 2.734 1 97.62 110 TRP A O 1
ATOM 934 N N . SER A 1 111 ? -10.312 12.211 1.331 1 96.19 111 SER A N 1
ATOM 935 C CA . SER A 1 111 ? -10.781 13.438 0.697 1 96.19 111 SER A CA 1
ATOM 936 C C . SER A 1 111 ? -12.102 13.219 -0.033 1 96.19 111 SER A C 1
ATOM 938 O O . SER A 1 111 ? -12.914 14.141 -0.139 1 96.19 111 SER A O 1
ATOM 940 N N . ALA A 1 112 ? -12.328 12.023 -0.517 1 95.56 112 ALA A N 1
ATOM 941 C CA . ALA A 1 112 ? -13.555 11.703 -1.234 1 95.56 112 ALA A CA 1
ATOM 942 C C . ALA A 1 112 ? -14.719 11.492 -0.266 1 95.56 112 ALA A C 1
ATOM 944 O O . ALA A 1 112 ? -15.883 11.594 -0.654 1 95.56 112 ALA A O 1
ATOM 945 N N . ASN A 1 113 ? -14.398 11.18 0.983 1 95.81 113 ASN A N 1
ATOM 946 C CA . ASN A 1 113 ? -15.445 10.789 1.923 1 95.81 113 ASN A CA 1
ATOM 947 C C . ASN A 1 113 ? -15.422 11.656 3.178 1 95.81 113 ASN A C 1
ATOM 949 O O . ASN A 1 113 ? -16.031 11.305 4.195 1 95.81 113 ASN A O 1
ATOM 953 N N . LYS A 1 114 ? -14.781 12.734 3.178 1 93.25 114 LYS A N 1
ATOM 954 C CA . LYS A 1 114 ? -14.438 13.539 4.352 1 93.25 114 LYS A CA 1
ATOM 955 C C . LYS A 1 114 ? -15.68 13.828 5.191 1 93.25 114 LYS A C 1
ATOM 957 O O . LYS A 1 114 ? -15.609 13.844 6.422 1 93.25 114 LYS A O 1
ATOM 962 N N . ASP A 1 115 ? -16.859 13.977 4.617 1 94.69 115 ASP A N 1
ATOM 963 C CA . ASP A 1 115 ? -18.062 14.406 5.34 1 94.69 115 ASP A CA 1
ATOM 964 C C . ASP A 1 115 ? -18.828 13.203 5.879 1 94.69 115 ASP A C 1
ATOM 966 O O . ASP A 1 115 ? -19.766 13.359 6.668 1 94.69 115 ASP A O 1
ATOM 970 N N . SER A 1 116 ? -18.406 12.016 5.527 1 96 116 SER A N 1
ATOM 971 C CA . SER A 1 116 ? -19.203 10.852 5.879 1 96 116 SER A CA 1
ATOM 972 C C . SER A 1 116 ? -18.406 9.867 6.727 1 96 116 SER A C 1
ATOM 974 O O . SER A 1 116 ? -18.906 8.797 7.086 1 96 116 SER A O 1
ATOM 976 N N . ILE A 1 117 ? -17.156 10.258 7.008 1 96 117 ILE A N 1
ATOM 977 C CA . ILE A 1 117 ? -16.328 9.312 7.762 1 96 117 ILE A CA 1
ATOM 978 C C . ILE A 1 117 ? -15.703 10.023 8.961 1 96 117 ILE A C 1
ATOM 980 O O . ILE A 1 117 ? -15.625 11.258 8.992 1 96 117 ILE A O 1
ATOM 984 N N . ASP A 1 118 ? -15.281 9.18 9.984 1 95.62 118 ASP A N 1
ATOM 985 C CA . ASP A 1 118 ? -14.469 9.648 11.109 1 95.62 118 ASP A CA 1
ATOM 986 C C . ASP A 1 118 ? -12.984 9.625 10.758 1 95.62 118 ASP A C 1
ATOM 988 O O . ASP A 1 118 ? -12.406 8.555 10.562 1 95.62 118 ASP A O 1
ATOM 992 N N . VAL A 1 119 ? -12.398 10.781 10.734 1 96.25 119 VAL A N 1
ATOM 993 C CA . VAL A 1 119 ? -11.008 10.898 10.336 1 96.25 119 VAL A CA 1
ATOM 994 C C . VAL A 1 119 ? -10.125 10.086 11.289 1 96.25 119 VAL A C 1
ATOM 996 O O . VAL A 1 119 ? -9.07 9.586 10.891 1 96.25 119 VAL A O 1
ATOM 999 N N . ARG A 1 120 ? -10.531 9.906 12.531 1 95.75 120 ARG A N 1
ATOM 1000 C CA . ARG A 1 120 ? -9.766 9.109 13.477 1 95.75 120 ARG A CA 1
ATOM 1001 C C . ARG A 1 120 ? -9.688 7.652 13.031 1 95.75 120 ARG A C 1
ATOM 1003 O O . ARG A 1 120 ? -8.672 6.984 13.242 1 95.75 120 ARG A O 1
ATOM 1010 N N . GLU A 1 121 ? -10.734 7.188 12.43 1 95.75 121 GLU A N 1
ATOM 1011 C CA . GLU A 1 121 ? -10.727 5.82 11.922 1 95.75 121 GLU A CA 1
ATOM 1012 C C . GLU A 1 121 ? -9.742 5.672 10.766 1 95.75 121 GLU A C 1
ATOM 1014 O O . GLU A 1 121 ? -9.055 4.652 10.648 1 95.75 121 GLU A O 1
ATOM 1019 N N . VAL A 1 122 ? -9.664 6.66 9.914 1 97.12 122 VAL A N 1
ATOM 1020 C CA . VAL A 1 122 ? -8.695 6.68 8.82 1 97.12 122 VAL A CA 1
ATOM 1021 C C . VAL A 1 122 ? -7.281 6.684 9.391 1 97.12 122 VAL A C 1
ATOM 1023 O O . VAL A 1 122 ? -6.453 5.852 9.008 1 97.12 122 VAL A O 1
ATOM 1026 N N . ALA A 1 123 ? -7.074 7.582 10.336 1 95.75 123 ALA A N 1
ATOM 1027 C CA . ALA A 1 123 ? -5.766 7.73 10.969 1 95.75 123 ALA A CA 1
ATOM 1028 C C . ALA A 1 123 ? -5.344 6.438 11.664 1 95.75 123 ALA A C 1
ATOM 1030 O O . ALA A 1 123 ? -4.199 5.996 11.531 1 95.75 123 ALA A O 1
ATOM 1031 N N . SER A 1 124 ? -6.289 5.824 12.406 1 95.62 124 SER A N 1
ATOM 1032 C CA . SER A 1 124 ? -5.969 4.605 13.148 1 95.62 124 SER A CA 1
ATOM 1033 C C . SER A 1 124 ? -5.703 3.439 12.203 1 95.62 124 SER A C 1
ATOM 1035 O O . SER A 1 124 ? -4.875 2.572 12.5 1 95.62 124 SER A O 1
ATOM 1037 N N . THR A 1 125 ? -6.402 3.373 11.07 1 95.31 125 THR A N 1
ATOM 1038 C CA . THR A 1 125 ? -6.156 2.326 10.086 1 95.31 125 THR A CA 1
ATOM 1039 C C . THR A 1 125 ? -4.75 2.447 9.5 1 95.31 125 THR A C 1
ATOM 1041 O O . THR A 1 125 ? -4.012 1.464 9.438 1 95.31 125 THR A O 1
ATOM 1044 N N . MET A 1 126 ? -4.422 3.709 9.125 1 94.62 126 MET A N 1
ATOM 1045 C CA . MET A 1 126 ? -3.088 3.953 8.578 1 94.62 126 MET A CA 1
ATOM 1046 C C . MET A 1 126 ? -2.014 3.598 9.602 1 94.62 126 MET A C 1
ATOM 1048 O O . MET A 1 126 ? -1.021 2.947 9.266 1 94.62 126 MET A O 1
ATOM 1052 N N . ARG A 1 127 ? -2.219 3.992 10.789 1 92.19 127 ARG A N 1
ATOM 1053 C CA . ARG A 1 127 ? -1.277 3.707 11.867 1 92.19 127 ARG A CA 1
ATOM 1054 C C . ARG A 1 127 ? -1.15 2.205 12.102 1 92.19 127 ARG A C 1
ATOM 1056 O O . ARG A 1 127 ? -0.041 1.682 12.219 1 92.19 127 ARG A O 1
ATOM 1063 N N . ASP A 1 128 ? -2.225 1.501 12.172 1 93.5 128 ASP A N 1
ATOM 1064 C CA . ASP A 1 128 ? -2.219 0.069 12.461 1 93.5 128 ASP A CA 1
ATOM 1065 C C . ASP A 1 128 ? -1.511 -0.707 11.352 1 93.5 128 ASP A C 1
ATOM 1067 O O . ASP A 1 128 ? -0.807 -1.683 11.617 1 93.5 128 ASP A O 1
ATOM 1071 N N . ILE A 1 129 ? -1.655 -0.287 10.117 1 93.44 129 ILE A N 1
ATOM 1072 C CA . ILE A 1 129 ? -0.956 -0.917 9.008 1 93.44 129 ILE A CA 1
ATOM 1073 C C . ILE A 1 129 ? 0.552 -0.755 9.188 1 93.44 129 ILE A C 1
ATOM 1075 O O . ILE A 1 129 ? 1.319 -1.681 8.914 1 93.44 129 ILE A O 1
ATOM 1079 N N . GLN A 1 130 ? 1.002 0.396 9.625 1 90.12 130 GLN A N 1
ATOM 1080 C CA . GLN A 1 130 ? 2.424 0.677 9.797 1 90.12 130 GLN A CA 1
ATOM 1081 C C . GLN A 1 130 ? 3.008 -0.107 10.969 1 90.12 130 GLN A C 1
ATOM 1083 O O . GLN A 1 130 ? 4.133 -0.605 10.891 1 90.12 130 GLN A O 1
ATOM 1088 N N . LEU A 1 131 ? 2.174 -0.334 11.977 1 89.06 131 LEU A N 1
ATOM 1089 C CA . LEU A 1 131 ? 2.721 -0.861 13.227 1 89.06 131 LEU A CA 1
ATOM 1090 C C . LEU A 1 131 ? 2.436 -2.354 13.352 1 89.06 131 LEU A C 1
ATOM 1092 O O . LEU A 1 131 ? 3.256 -3.102 13.891 1 89.06 131 LEU A O 1
ATOM 1096 N N . LYS A 1 132 ? 1.273 -2.75 12.891 1 91.25 132 LYS A N 1
ATOM 1097 C CA . LYS A 1 132 ? 0.806 -4.09 13.227 1 91.25 132 LYS A CA 1
ATOM 1098 C C . LYS A 1 132 ? 0.723 -4.973 11.992 1 91.25 132 LYS A C 1
ATOM 1100 O O . LYS A 1 132 ? 0.652 -6.199 12.094 1 91.25 132 LYS A O 1
ATOM 1105 N N . GLY A 1 133 ? 0.665 -4.359 10.805 1 90.94 133 GLY A N 1
ATOM 1106 C CA . GLY A 1 133 ? 0.5 -5.105 9.57 1 90.94 133 GLY A CA 1
ATOM 1107 C C . GLY A 1 133 ? -0.951 -5.281 9.164 1 90.94 133 GLY A C 1
ATOM 1108 O O . GLY A 1 133 ? -1.857 -5.016 9.961 1 90.94 133 GLY A O 1
ATOM 1109 N N . ILE A 1 134 ? -1.172 -5.75 7.98 1 86 134 ILE A N 1
ATOM 1110 C CA . ILE A 1 134 ? -2.486 -5.82 7.352 1 86 134 ILE A CA 1
ATOM 1111 C C . ILE A 1 134 ? -3.35 -6.852 8.078 1 86 134 ILE A C 1
ATOM 1113 O O . ILE A 1 134 ? -4.516 -6.59 8.383 1 86 134 ILE A O 1
ATOM 1117 N N . ARG A 1 135 ? -2.82 -7.949 8.492 1 81.56 135 ARG A N 1
ATOM 1118 C CA . ARG A 1 135 ? -3.586 -9.039 9.086 1 81.56 135 ARG A CA 1
ATOM 1119 C C . ARG A 1 135 ? -4.184 -8.617 10.422 1 81.56 135 ARG A C 1
ATOM 1121 O O . ARG A 1 135 ? -5.391 -8.766 10.648 1 81.56 135 ARG A O 1
ATOM 1128 N N . LYS A 1 136 ? -3.373 -8.047 11.219 1 84.5 136 LYS A N 1
ATOM 1129 C CA . LYS A 1 136 ? -3.859 -7.621 12.523 1 84.5 136 LYS A CA 1
ATOM 1130 C C . LYS A 1 136 ? -4.844 -6.461 12.391 1 84.5 136 LYS A C 1
ATOM 1132 O O . LYS A 1 136 ? -5.793 -6.352 13.172 1 84.5 136 LYS A O 1
ATOM 1137 N N . THR A 1 137 ? -4.621 -5.668 11.375 1 86.06 137 THR A N 1
ATOM 1138 C CA . THR A 1 137 ? -5.5 -4.527 11.148 1 86.06 137 THR A CA 1
ATOM 1139 C C . THR A 1 137 ? -6.914 -4.992 10.812 1 86.06 137 THR A C 1
ATOM 1141 O O . THR A 1 137 ? -7.891 -4.312 11.133 1 86.06 137 THR A O 1
ATOM 1144 N N . ILE A 1 138 ? -7.031 -6.227 10.227 1 80.38 138 ILE A N 1
ATOM 1145 C CA . ILE A 1 138 ? -8.367 -6.707 9.875 1 80.38 138 ILE A CA 1
ATOM 1146 C C . ILE A 1 138 ? -8.773 -7.832 10.828 1 80.38 138 ILE A C 1
ATOM 1148 O O . ILE A 1 138 ? -9.672 -8.617 10.516 1 80.38 138 ILE A O 1
ATOM 1152 N N . GLY A 1 139 ? -8.133 -7.883 11.914 1 77.38 139 GLY A N 1
ATOM 1153 C CA . GLY A 1 139 ? -8.531 -8.781 12.984 1 77.38 139 GLY A CA 1
ATOM 1154 C C . GLY A 1 139 ? -8.07 -10.211 12.773 1 77.38 139 GLY A C 1
ATOM 1155 O O . GLY A 1 139 ? -8.703 -11.156 13.25 1 77.38 139 GLY A O 1
ATOM 1156 N N . LEU A 1 140 ? -7.105 -10.359 11.867 1 74.88 140 LEU A N 1
ATOM 1157 C CA . LEU A 1 140 ? -6.512 -11.672 11.641 1 74.88 140 LEU A CA 1
ATOM 1158 C C . LEU A 1 140 ? -5.121 -11.75 12.258 1 74.88 140 LEU A C 1
ATOM 1160 O O . LEU A 1 140 ? -4.438 -10.734 12.398 1 74.88 140 LEU A O 1
ATOM 1164 N N . MET B 1 1 ? -6.125 -2.09 -31.875 1 44.44 1 MET B N 1
ATOM 1165 C CA . MET B 1 1 ? -7.18 -3.084 -31.703 1 44.44 1 MET B CA 1
ATOM 1166 C C . MET B 1 1 ? -6.59 -4.465 -31.438 1 44.44 1 MET B C 1
ATOM 1168 O O . MET B 1 1 ? -6.988 -5.148 -30.5 1 44.44 1 MET B O 1
ATOM 1172 N N . MET B 1 2 ? -5.688 -4.906 -32.25 1 45.84 2 MET B N 1
ATOM 1173 C CA . MET B 1 2 ? -5.055 -6.219 -32.188 1 45.84 2 MET B CA 1
ATOM 1174 C C . MET B 1 2 ? -4.215 -6.352 -30.906 1 45.84 2 MET B C 1
ATOM 1176 O O . MET B 1 2 ? -4.262 -7.379 -30.234 1 45.84 2 MET B O 1
ATOM 1180 N N . ILE B 1 3 ? -3.502 -5.289 -30.516 1 48.84 3 ILE B N 1
ATOM 1181 C CA . ILE B 1 3 ? -2.635 -5.289 -29.344 1 48.84 3 ILE B CA 1
ATOM 1182 C C . ILE B 1 3 ? -3.48 -5.383 -28.078 1 48.84 3 ILE B C 1
ATOM 1184 O O . ILE B 1 3 ? -3.143 -6.121 -27.156 1 48.84 3 ILE B O 1
ATOM 1188 N N . ASN B 1 4 ? -4.629 -4.773 -28.234 1 53.16 4 ASN B N 1
ATOM 1189 C CA . ASN B 1 4 ? -5.562 -4.824 -27.109 1 53.16 4 ASN B CA 1
ATOM 1190 C C . ASN B 1 4 ? -6.148 -6.219 -26.938 1 53.16 4 ASN B C 1
ATOM 1192 O O . ASN B 1 4 ? -6.324 -6.688 -25.812 1 53.16 4 ASN B O 1
ATOM 1196 N N . ILE B 1 5 ? -6.43 -6.855 -28.078 1 50.59 5 ILE B N 1
ATOM 1197 C CA . ILE B 1 5 ? -6.992 -8.203 -28.047 1 50.59 5 ILE B CA 1
ATOM 1198 C C . ILE B 1 5 ? -5.945 -9.188 -27.531 1 50.59 5 ILE B C 1
ATOM 1200 O O . ILE B 1 5 ? -6.254 -10.062 -26.719 1 50.59 5 ILE B O 1
ATOM 1204 N N . ILE B 1 6 ? -4.754 -9.133 -27.984 1 57.09 6 ILE B N 1
ATOM 1205 C CA . ILE B 1 6 ? -3.654 -10 -27.562 1 57.09 6 ILE B CA 1
ATOM 1206 C C . ILE B 1 6 ? -3.393 -9.805 -26.078 1 57.09 6 ILE B C 1
ATOM 1208 O O . ILE B 1 6 ? -3.229 -10.781 -25.328 1 57.09 6 ILE B O 1
ATOM 1212 N N . LEU B 1 7 ? -3.625 -8.648 -25.656 1 65.75 7 LEU B N 1
ATOM 1213 C CA . LEU B 1 7 ? -3.379 -8.359 -24.25 1 65.75 7 LEU B CA 1
ATOM 1214 C C . LEU B 1 7 ? -4.477 -8.945 -23.359 1 65.75 7 LEU B C 1
ATOM 1216 O O . LEU B 1 7 ? -4.199 -9.492 -22.297 1 65.75 7 LEU B O 1
ATOM 1220 N N . LEU B 1 8 ? -5.664 -9.07 -23.984 1 71.56 8 LEU B N 1
ATOM 1221 C CA . LEU B 1 8 ? -6.77 -9.648 -23.234 1 71.56 8 LEU B CA 1
ATOM 1222 C C . LEU B 1 8 ? -6.613 -11.156 -23.094 1 71.56 8 LEU B C 1
ATOM 1224 O O . LEU B 1 8 ? -6.875 -11.719 -22.031 1 71.56 8 LEU B O 1
ATOM 1228 N N . SER B 1 9 ? -6.219 -11.695 -24.234 1 81.88 9 SER B N 1
ATOM 1229 C CA . SER B 1 9 ? -5.996 -13.133 -24.203 1 81.88 9 SER B CA 1
ATOM 1230 C C . SER B 1 9 ? -4.871 -13.5 -23.25 1 81.88 9 SER B C 1
ATOM 1232 O O . SER B 1 9 ? -4.961 -14.5 -22.516 1 81.88 9 SER B O 1
ATOM 1234 N N . GLU B 1 10 ? -3.855 -12.695 -23.234 1 87.56 10 GLU B N 1
ATOM 1235 C CA . GLU B 1 10 ? -2.729 -12.945 -22.344 1 87.56 10 GLU B CA 1
ATOM 1236 C C . GLU B 1 10 ? -3.135 -12.766 -20.875 1 87.56 10 GLU B C 1
ATOM 1238 O O . GLU B 1 10 ? -2.689 -13.523 -20.016 1 87.56 10 GLU B O 1
ATOM 1243 N N . ILE B 1 11 ? -3.975 -11.867 -20.688 1 89 11 ILE B N 1
ATOM 1244 C CA . ILE B 1 11 ? -4.469 -11.625 -19.344 1 89 11 ILE B CA 1
ATOM 1245 C C . ILE B 1 11 ? -5.23 -12.859 -18.844 1 89 11 ILE B C 1
ATOM 1247 O O . ILE B 1 11 ? -4.992 -13.328 -17.719 1 89 11 ILE B O 1
ATOM 1251 N N . GLU B 1 12 ? -6.152 -13.336 -19.688 1 89.88 12 GLU B N 1
ATOM 1252 C CA . GLU B 1 12 ? -6.938 -14.508 -19.312 1 89.88 12 GLU B CA 1
ATOM 1253 C C . GLU B 1 12 ? -6.039 -15.719 -19.078 1 89.88 12 GLU B C 1
ATOM 1255 O O . GLU B 1 12 ? -6.285 -16.516 -18.156 1 89.88 12 GLU B O 1
ATOM 1260 N N . GLU B 1 13 ? -5.086 -15.867 -19.922 1 91.44 13 GLU B N 1
ATOM 1261 C CA . GLU B 1 13 ? -4.137 -16.969 -19.766 1 91.44 13 GLU B CA 1
ATOM 1262 C C . GLU B 1 13 ? -3.395 -16.875 -18.438 1 91.44 13 GLU B C 1
ATOM 1264 O O . GLU B 1 13 ? -3.246 -17.875 -17.734 1 91.44 13 GLU B O 1
ATOM 1269 N N . ILE B 1 14 ? -2.91 -15.711 -18.062 1 92.31 14 ILE B N 1
ATOM 1270 C CA . ILE B 1 14 ? -2.188 -15.484 -16.812 1 92.31 14 ILE B CA 1
ATOM 1271 C C . ILE B 1 14 ? -3.086 -15.836 -15.633 1 92.31 14 ILE B C 1
ATOM 1273 O O . ILE B 1 14 ? -2.68 -16.578 -14.734 1 92.31 14 ILE B O 1
ATOM 1277 N N . LEU B 1 15 ? -4.309 -15.367 -15.68 1 89.44 15 LEU B N 1
ATOM 1278 C CA . LEU B 1 15 ? -5.234 -15.555 -14.57 1 89.44 15 LEU B CA 1
ATOM 1279 C C . LEU B 1 15 ? -5.609 -17.031 -14.422 1 89.44 15 LEU B C 1
ATOM 1281 O O . LEU B 1 15 ? -5.695 -17.547 -13.305 1 89.44 15 LEU B O 1
ATOM 1285 N N . THR B 1 16 ? -5.859 -17.656 -15.555 1 90.62 16 THR B N 1
ATOM 1286 C CA . THR B 1 16 ? -6.184 -19.078 -15.531 1 90.62 16 THR B CA 1
ATOM 1287 C C . THR B 1 16 ? -5.02 -19.891 -14.977 1 90.62 16 THR B C 1
ATOM 1289 O O . THR B 1 16 ? -5.211 -20.75 -14.117 1 90.62 16 THR B O 1
ATOM 1292 N N . HIS B 1 17 ? -3.826 -19.578 -15.492 1 92 17 HIS B N 1
ATOM 1293 C CA . HIS B 1 17 ? -2.623 -20.25 -15.016 1 92 17 HIS B CA 1
ATOM 1294 C C . HIS B 1 17 ? -2.428 -20.031 -13.516 1 92 17 HIS B C 1
ATOM 1296 O O . HIS B 1 17 ? -2.145 -20.984 -12.781 1 92 17 HIS B O 1
ATOM 1302 N N . LEU B 1 18 ? -2.57 -18.812 -13.039 1 89.62 18 LEU B N 1
ATOM 1303 C CA . LEU B 1 18 ? -2.447 -18.484 -11.625 1 89.62 18 LEU B CA 1
ATOM 1304 C C . LEU B 1 18 ? -3.477 -19.234 -10.797 1 89.62 18 LEU B C 1
ATOM 1306 O O . LEU B 1 18 ? -3.154 -19.781 -9.727 1 89.62 18 LEU B O 1
ATOM 1310 N N . TYR B 1 19 ? -4.691 -19.312 -11.266 1 87.69 19 TYR B N 1
ATOM 1311 C CA . TYR B 1 19 ? -5.758 -20 -10.555 1 87.69 19 TYR B CA 1
ATOM 1312 C C . TYR B 1 19 ? -5.438 -21.484 -10.383 1 87.69 19 TYR B C 1
ATOM 1314 O O . TYR B 1 19 ? -5.578 -22.031 -9.289 1 87.69 19 TYR B O 1
ATOM 1322 N N . GLU B 1 20 ? -4.996 -22.109 -11.422 1 91.06 20 GLU B N 1
ATOM 1323 C CA . GLU B 1 20 ? -4.676 -23.531 -11.398 1 91.06 20 GLU B CA 1
ATOM 1324 C C . GLU B 1 20 ? -3.52 -23.828 -10.445 1 91.06 20 GLU B C 1
ATOM 1326 O O . GLU B 1 20 ? -3.574 -24.781 -9.664 1 91.06 20 GLU B O 1
ATOM 1331 N N . GLU B 1 21 ? -2.557 -23.016 -10.562 1 90.94 21 GLU B N 1
ATOM 1332 C CA . GLU B 1 21 ? -1.371 -23.234 -9.734 1 90.94 21 GLU B CA 1
ATOM 1333 C C . GLU B 1 21 ? -1.649 -22.906 -8.273 1 90.94 21 GLU B C 1
ATOM 1335 O O . GLU B 1 21 ? -1.093 -23.547 -7.371 1 90.94 21 GLU B O 1
ATOM 1340 N N . ARG B 1 22 ? -2.469 -21.906 -8.055 1 87.25 22 ARG B N 1
ATOM 1341 C CA . ARG B 1 22 ? -2.834 -21.562 -6.684 1 87.25 22 ARG B CA 1
ATOM 1342 C C . ARG B 1 22 ? -3.545 -22.719 -5.996 1 87.25 22 ARG B C 1
ATOM 1344 O O . ARG B 1 22 ? -3.354 -22.953 -4.801 1 87.25 22 ARG B O 1
ATOM 1351 N N . GLN B 1 23 ? -4.383 -23.422 -6.676 1 87.56 23 GLN B N 1
ATOM 1352 C CA . GLN B 1 23 ? -5.066 -24.594 -6.129 1 87.56 23 GLN B CA 1
ATOM 1353 C C . GLN B 1 23 ? -4.066 -25.641 -5.668 1 87.56 23 GLN B C 1
ATOM 1355 O O . GLN B 1 23 ? -4.223 -26.234 -4.594 1 87.56 23 GLN B O 1
ATOM 1360 N N . LYS B 1 24 ? -3.051 -25.828 -6.422 1 91.38 24 LYS B N 1
ATOM 1361 C CA . LYS B 1 24 ? -1.996 -26.781 -6.066 1 91.38 24 LYS B CA 1
ATOM 1362 C C . LYS B 1 24 ? -1.228 -26.297 -4.836 1 91.38 24 LYS B C 1
ATOM 1364 O O . LYS B 1 24 ? -0.918 -27.094 -3.945 1 91.38 24 LYS B O 1
ATOM 1369 N N . ILE B 1 25 ? -0.962 -25.047 -4.836 1 88.5 25 ILE B N 1
ATOM 1370 C CA . ILE B 1 25 ? -0.215 -24.453 -3.73 1 88.5 25 ILE B CA 1
ATOM 1371 C C . ILE B 1 25 ? -1.029 -24.562 -2.441 1 88.5 25 ILE B C 1
ATOM 1373 O O . ILE B 1 25 ? -0.5 -24.938 -1.396 1 88.5 25 ILE B O 1
ATOM 1377 N N . ASP B 1 26 ? -2.299 -24.297 -2.57 1 84.44 26 ASP B N 1
ATOM 1378 C CA . ASP B 1 26 ? -3.188 -24.375 -1.413 1 84.44 26 ASP B CA 1
ATOM 1379 C C . ASP B 1 26 ? -3.23 -25.797 -0.857 1 84.44 26 ASP B C 1
ATOM 1381 O O . ASP B 1 26 ? -3.264 -26 0.36 1 84.44 26 ASP B O 1
ATOM 1385 N N . GLN B 1 27 ? -3.219 -26.734 -1.711 1 87.31 27 GLN B N 1
ATOM 1386 C CA . GLN B 1 27 ? -3.236 -28.125 -1.305 1 87.31 27 GLN B CA 1
ATOM 1387 C C . GLN B 1 27 ? -1.92 -28.531 -0.646 1 87.31 27 GLN B C 1
ATOM 1389 O O . GLN B 1 27 ? -1.914 -29.25 0.359 1 87.31 27 GLN B O 1
ATOM 1394 N N . GLN B 1 28 ? -0.896 -28 -1.133 1 88 28 GLN B N 1
ATOM 1395 C CA . GLN B 1 28 ? 0.435 -28.312 -0.627 1 88 28 GLN B CA 1
ATOM 1396 C C . GLN B 1 28 ? 0.667 -27.688 0.745 1 88 28 GLN B C 1
ATOM 1398 O O . GLN B 1 28 ? 1.342 -28.281 1.595 1 88 28 GLN B O 1
ATOM 1403 N N . PHE B 1 29 ? 0.042 -26.5 0.898 1 84.19 29 PHE B N 1
ATOM 1404 C CA . PHE B 1 29 ? 0.284 -25.766 2.135 1 84.19 29 PHE B CA 1
ATOM 1405 C C . PHE B 1 29 ? -0.98 -25.703 2.984 1 84.19 29 PHE B C 1
ATOM 1407 O O . PHE B 1 29 ? -1.171 -24.75 3.752 1 84.19 29 PHE B O 1
ATOM 1414 N N . ALA B 1 30 ? -1.869 -26.609 2.748 1 74.5 30 ALA B N 1
ATOM 1415 C CA . ALA B 1 30 ? -3.178 -26.625 3.396 1 74.5 30 ALA B CA 1
ATOM 1416 C C . ALA B 1 30 ? -3.043 -26.516 4.91 1 74.5 30 ALA B C 1
ATOM 1418 O O . ALA B 1 30 ? -3.906 -25.938 5.578 1 74.5 30 ALA B O 1
ATOM 1419 N N . LYS B 1 31 ? -2.041 -26.953 5.477 1 72.81 31 LYS B N 1
ATOM 1420 C CA . LYS B 1 31 ? -1.87 -26.938 6.926 1 72.81 31 LYS B CA 1
ATOM 1421 C C . LYS B 1 31 ? -0.997 -25.781 7.375 1 72.81 31 LYS B C 1
ATOM 1423 O O . LYS B 1 31 ? -0.793 -25.562 8.57 1 72.81 31 LYS B O 1
ATOM 1428 N N . GLU B 1 32 ? -0.625 -25.047 6.371 1 73.12 32 GLU B N 1
ATOM 1429 C CA . GLU B 1 32 ? 0.291 -23.953 6.691 1 73.12 32 GLU B CA 1
ATOM 1430 C C . GLU B 1 32 ? -0.41 -22.594 6.609 1 73.12 32 GLU B C 1
ATOM 1432 O O . GLU B 1 32 ? -1.472 -22.484 5.996 1 73.12 32 GLU B O 1
ATOM 1437 N N . ASP B 1 33 ? 0.24 -21.656 7.301 1 72.56 33 ASP B N 1
ATOM 1438 C CA . ASP B 1 33 ? -0.222 -20.281 7.191 1 72.56 33 ASP B CA 1
ATOM 1439 C C . ASP B 1 33 ? -0.032 -19.75 5.77 1 72.56 33 ASP B C 1
ATOM 1441 O O . ASP B 1 33 ? 1.021 -19.953 5.164 1 72.56 33 ASP B O 1
ATOM 1445 N N . MET B 1 34 ? -1.086 -19.297 5.219 1 71.19 34 MET B N 1
ATOM 1446 C CA . MET B 1 34 ? -1.031 -18.719 3.881 1 71.19 34 MET B CA 1
ATOM 1447 C C . MET B 1 34 ? -0.026 -17.562 3.828 1 71.19 34 MET B C 1
ATOM 1449 O O . MET B 1 34 ? 0.412 -17.172 2.748 1 71.19 34 MET B O 1
ATOM 1453 N N . LEU B 1 35 ? 0.371 -17.188 4.93 1 78.56 35 LEU B N 1
ATOM 1454 C CA . LEU B 1 35 ? 1.344 -16.094 4.992 1 78.56 35 LEU B CA 1
ATOM 1455 C C . LEU B 1 35 ? 2.756 -16.641 5.18 1 78.56 35 LEU B C 1
ATOM 1457 O O . LEU B 1 35 ? 3.588 -16.016 5.832 1 78.56 35 LEU B O 1
ATOM 1461 N N . ASN B 1 36 ? 2.936 -17.719 4.719 1 87.19 36 ASN B N 1
ATOM 1462 C CA . ASN B 1 36 ? 4.254 -18.344 4.59 1 87.19 36 ASN B CA 1
ATOM 1463 C C . ASN B 1 36 ? 5.016 -17.781 3.393 1 87.19 36 ASN B C 1
ATOM 1465 O O . ASN B 1 36 ? 4.453 -17.625 2.305 1 87.19 36 ASN B O 1
ATOM 1469 N N . VAL B 1 37 ? 6.27 -17.391 3.678 1 93.06 37 VAL B N 1
ATOM 1470 C CA . VAL B 1 37 ? 7.07 -16.781 2.621 1 93.06 37 VAL B CA 1
ATOM 1471 C C . VAL B 1 37 ? 7.191 -17.75 1.444 1 93.06 37 VAL B C 1
ATOM 1473 O O . VAL B 1 37 ? 7.234 -17.328 0.287 1 93.06 37 VAL B O 1
ATOM 1476 N N . GLU B 1 38 ? 7.176 -19.047 1.693 1 92.44 38 GLU B N 1
ATOM 1477 C CA . GLU B 1 38 ? 7.281 -20.047 0.642 1 92.44 38 GLU B CA 1
ATOM 1478 C C . GLU B 1 38 ? 6.094 -19.984 -0.312 1 92.44 38 GLU B C 1
ATOM 1480 O O . GLU B 1 38 ? 6.242 -20.188 -1.518 1 92.44 38 GLU B O 1
ATOM 1485 N N . VAL B 1 39 ? 4.953 -19.734 0.235 1 90.62 39 VAL B N 1
ATOM 1486 C CA . VAL B 1 39 ? 3.744 -19.625 -0.577 1 90.62 39 VAL B CA 1
ATOM 1487 C C . VAL B 1 39 ? 3.861 -18.422 -1.512 1 90.62 39 VAL B C 1
ATOM 1489 O O . VAL B 1 39 ? 3.609 -18.531 -2.713 1 90.62 39 VAL B O 1
ATOM 1492 N N . PHE B 1 40 ? 4.309 -17.281 -1.027 1 91.5 40 PHE B N 1
ATOM 1493 C CA . PHE B 1 40 ? 4.492 -16.078 -1.833 1 91.5 40 PHE B CA 1
ATOM 1494 C C . PHE B 1 40 ? 5.543 -16.312 -2.912 1 91.5 40 PHE B C 1
ATOM 1496 O O . PHE B 1 40 ? 5.348 -15.922 -4.066 1 91.5 40 PHE B O 1
ATOM 1503 N N . GLN B 1 41 ? 6.617 -16.922 -2.428 1 94.62 41 GLN B N 1
ATOM 1504 C CA . GLN B 1 41 ? 7.691 -17.188 -3.379 1 94.62 41 GLN B CA 1
ATOM 1505 C C . GLN B 1 41 ? 7.199 -18.078 -4.52 1 94.62 41 GLN B C 1
ATOM 1507 O O . GLN B 1 41 ? 7.508 -17.828 -5.688 1 94.62 41 GLN B O 1
ATOM 1512 N N . GLN B 1 42 ? 6.473 -19.109 -4.211 1 93 42 GLN B N 1
ATOM 1513 C CA . GLN B 1 42 ? 5.953 -20.016 -5.227 1 93 42 GLN B CA 1
ATOM 1514 C C . GLN B 1 42 ? 5.012 -19.297 -6.184 1 93 42 GLN B C 1
ATOM 1516 O O . GLN B 1 42 ? 5.008 -19.578 -7.387 1 93 42 GLN B O 1
ATOM 1521 N N . LEU B 1 43 ? 4.238 -18.359 -5.688 1 92.25 43 LEU B N 1
ATOM 1522 C CA . LEU B 1 43 ? 3.338 -17.594 -6.539 1 92.25 43 LEU B CA 1
ATOM 1523 C C . LEU B 1 43 ? 4.121 -16.797 -7.578 1 92.25 43 LEU B C 1
ATOM 1525 O O . LEU B 1 43 ? 3.748 -16.766 -8.75 1 92.25 43 LEU B O 1
ATOM 1529 N N . PHE B 1 44 ? 5.215 -16.203 -7.176 1 94.69 44 PHE B N 1
ATOM 1530 C CA . PHE B 1 44 ? 6.055 -15.453 -8.109 1 94.69 44 PHE B CA 1
ATOM 1531 C C . PHE B 1 44 ? 6.719 -16.391 -9.102 1 94.69 44 PHE B C 1
ATOM 1533 O O . PHE B 1 44 ? 6.855 -16.062 -10.281 1 94.69 44 PHE B O 1
ATOM 1540 N N . GLU B 1 45 ? 7.086 -17.562 -8.625 1 94.38 45 GLU B N 1
ATOM 1541 C CA . GLU B 1 45 ? 7.723 -18.531 -9.508 1 94.38 45 GLU B CA 1
ATOM 1542 C C . GLU B 1 45 ? 6.746 -19.031 -10.578 1 94.38 45 GLU B C 1
ATOM 1544 O O . GLU B 1 45 ? 7.125 -19.203 -11.734 1 94.38 45 GLU B O 1
ATOM 1549 N N . VAL B 1 46 ? 5.539 -19.203 -10.203 1 94.12 46 VAL B N 1
ATOM 1550 C CA . VAL B 1 46 ? 4.48 -19.609 -11.117 1 94.12 46 VAL B CA 1
ATOM 1551 C C . VAL B 1 46 ? 4.27 -18.531 -12.18 1 94.12 46 VAL B C 1
ATOM 1553 O O . VAL B 1 46 ? 3.973 -18.844 -13.336 1 94.12 46 VAL B O 1
ATOM 1556 N N . LEU B 1 47 ? 4.484 -17.297 -11.852 1 95.25 47 LEU B N 1
ATOM 1557 C CA . LEU B 1 47 ? 4.191 -16.172 -12.734 1 95.25 47 LEU B CA 1
ATOM 1558 C C . LEU B 1 47 ? 5.43 -15.773 -13.531 1 95.25 47 LEU B C 1
ATOM 1560 O O . LEU B 1 47 ? 5.352 -14.93 -14.422 1 95.25 47 LEU B O 1
ATOM 1564 N N . GLU B 1 48 ? 6.551 -16.438 -13.281 1 95.38 48 GLU B N 1
ATOM 1565 C CA . GLU B 1 48 ? 7.828 -16.031 -13.867 1 95.38 48 GLU B CA 1
ATOM 1566 C C . GLU B 1 48 ? 7.758 -16.031 -15.391 1 95.38 48 GLU B C 1
ATOM 1568 O O . GLU B 1 48 ? 8.227 -15.086 -16.031 1 95.38 48 GLU B O 1
ATOM 1573 N N . PRO B 1 49 ? 7.133 -17.031 -16 1 94.69 49 PRO B N 1
ATOM 1574 C CA . PRO B 1 49 ? 7.07 -17.031 -17.469 1 94.69 49 PRO B CA 1
ATOM 1575 C C . PRO B 1 49 ? 6.301 -15.836 -18.016 1 94.69 49 PRO B C 1
ATOM 1577 O O . PRO B 1 49 ? 6.449 -15.492 -19.203 1 94.69 49 PRO B O 1
ATOM 1580 N N . TYR B 1 50 ? 5.527 -15.148 -17.219 1 94.31 50 TYR B N 1
ATOM 1581 C CA . TYR B 1 50 ? 4.68 -14.047 -17.672 1 94.31 50 TYR B CA 1
ATOM 1582 C C . TYR B 1 50 ? 5.223 -12.711 -17.188 1 94.31 50 TYR B C 1
ATOM 1584 O O . TYR B 1 50 ? 4.539 -11.688 -17.266 1 94.31 50 TYR B O 1
ATOM 1592 N N . SER B 1 51 ? 6.434 -12.664 -16.625 1 94.94 51 SER B N 1
ATOM 1593 C CA . SER B 1 51 ? 6.98 -11.461 -16.016 1 94.94 51 SER B CA 1
ATOM 1594 C C . SER B 1 51 ? 7.031 -10.305 -17.016 1 94.94 51 SER B C 1
ATOM 1596 O O . SER B 1 51 ? 6.684 -9.172 -16.672 1 94.94 51 SER B O 1
ATOM 1598 N N . GLU B 1 52 ? 7.434 -10.578 -18.266 1 94.12 52 GLU B N 1
ATOM 1599 C CA . GLU B 1 52 ? 7.496 -9.531 -19.281 1 94.12 52 GLU B CA 1
ATOM 1600 C C . GLU B 1 52 ? 6.102 -9.016 -19.625 1 94.12 52 GLU B C 1
ATOM 1602 O O . GLU B 1 52 ? 5.898 -7.812 -19.781 1 94.12 52 GLU B O 1
ATOM 1607 N N . THR B 1 53 ? 5.176 -9.938 -19.812 1 93.81 53 THR B N 1
ATOM 1608 C CA . THR B 1 53 ? 3.797 -9.547 -20.094 1 93.81 53 THR B CA 1
ATOM 1609 C C . THR B 1 53 ? 3.234 -8.719 -18.938 1 93.81 53 THR B C 1
ATOM 1611 O O . THR B 1 53 ? 2.586 -7.691 -19.172 1 93.81 53 THR B O 1
ATOM 1614 N N . ILE B 1 54 ? 3.494 -9.133 -17.656 1 94.62 54 ILE B N 1
ATOM 1615 C CA . ILE B 1 54 ? 3.02 -8.422 -16.469 1 94.62 54 ILE B CA 1
ATOM 1616 C C . ILE B 1 54 ? 3.652 -7.035 -16.422 1 94.62 54 ILE B C 1
ATOM 1618 O O . ILE B 1 54 ? 2.975 -6.047 -16.125 1 94.62 54 ILE B O 1
ATOM 1622 N N . ARG B 1 55 ? 4.91 -6.965 -16.75 1 94.56 55 ARG B N 1
ATOM 1623 C CA . ARG B 1 55 ? 5.605 -5.68 -16.797 1 94.56 55 ARG B CA 1
ATOM 1624 C C . ARG B 1 55 ? 4.918 -4.73 -17.766 1 94.56 55 ARG B C 1
ATOM 1626 O O . ARG B 1 55 ? 4.691 -3.561 -17.453 1 94.56 55 ARG B O 1
ATOM 1633 N N . LEU B 1 56 ? 4.52 -5.215 -18.891 1 93.44 56 LEU B N 1
ATOM 1634 C CA . LEU B 1 56 ? 3.865 -4.402 -19.906 1 93.44 56 LEU B CA 1
ATOM 1635 C C . LEU B 1 56 ? 2.453 -4.02 -19.484 1 93.44 56 LEU B C 1
ATOM 1637 O O . LEU B 1 56 ? 2.035 -2.873 -19.656 1 93.44 56 LEU B O 1
ATOM 1641 N N . LEU B 1 57 ? 1.723 -4.941 -18.922 1 93.38 57 LEU B N 1
ATOM 1642 C CA . LEU B 1 57 ? 0.331 -4.738 -18.531 1 93.38 57 LEU B CA 1
ATOM 1643 C C . LEU B 1 57 ? 0.229 -3.756 -17.375 1 93.38 57 LEU B C 1
ATOM 1645 O O . LEU B 1 57 ? -0.769 -3.045 -17.234 1 93.38 57 LEU B O 1
ATOM 1649 N N . LEU B 1 58 ? 1.328 -3.674 -16.5 1 93.38 58 LEU B N 1
ATOM 1650 C CA . LEU B 1 58 ? 1.273 -2.838 -15.305 1 93.38 58 LEU B CA 1
ATOM 1651 C C . LEU B 1 58 ? 2.197 -1.631 -15.445 1 93.38 58 LEU B C 1
ATOM 1653 O O . LEU B 1 58 ? 2.416 -0.896 -14.477 1 93.38 58 LEU B O 1
ATOM 1657 N N . GLY B 1 59 ? 2.746 -1.352 -16.578 1 87.5 59 GLY B N 1
ATOM 1658 C CA . GLY B 1 59 ? 3.631 -0.223 -16.828 1 87.5 59 GLY B CA 1
ATOM 1659 C C . GLY B 1 59 ? 2.887 1.056 -17.156 1 87.5 59 GLY B C 1
ATOM 1660 O O . GLY B 1 59 ? 1.674 1.145 -16.953 1 87.5 59 GLY B O 1
ATOM 1661 N N . HIS B 1 60 ? 3.553 2.182 -17.469 1 80.44 60 HIS B N 1
ATOM 1662 C CA . HIS B 1 60 ? 3.055 3.525 -17.734 1 80.44 60 HIS B CA 1
ATOM 1663 C C . HIS B 1 60 ? 1.895 3.492 -18.734 1 80.44 60 HIS B C 1
ATOM 1665 O O . HIS B 1 60 ? 0.917 4.227 -18.578 1 80.44 60 HIS B O 1
ATOM 1671 N N . ASN B 1 61 ? 1.895 2.666 -19.641 1 80.06 61 ASN B N 1
ATOM 1672 C CA . ASN B 1 61 ? 0.826 2.492 -20.625 1 80.06 61 ASN B CA 1
ATOM 1673 C C . ASN B 1 61 ? 0.12 1.149 -20.453 1 80.06 61 ASN B C 1
ATOM 1675 O O . ASN B 1 61 ? -0.239 0.5 -21.438 1 80.06 61 ASN B O 1
ATOM 1679 N N . GLY B 1 62 ? 0.006 0.894 -19.188 1 79.81 62 GLY B N 1
ATOM 1680 C CA . GLY B 1 62 ? -0.528 -0.429 -18.906 1 79.81 62 GLY B CA 1
ATOM 1681 C C . GLY B 1 62 ? -2.01 -0.552 -19.219 1 79.81 62 GLY B C 1
ATOM 1682 O O . GLY B 1 62 ? -2.621 0.381 -19.734 1 79.81 62 GLY B O 1
ATOM 1683 N N . ASP B 1 63 ? -2.506 -1.772 -18.969 1 84.62 63 ASP B N 1
ATOM 1684 C CA . ASP B 1 63 ? -3.889 -2.156 -19.25 1 84.62 63 ASP B CA 1
ATOM 1685 C C . ASP B 1 63 ? -4.746 -2.047 -17.984 1 84.62 63 ASP B C 1
ATOM 1687 O O . ASP B 1 63 ? -4.562 -2.811 -17.031 1 84.62 63 ASP B O 1
ATOM 1691 N N . SER B 1 64 ? -5.66 -1.118 -17.953 1 84.31 64 SER B N 1
ATOM 1692 C CA . SER B 1 64 ? -6.523 -0.882 -16.797 1 84.31 64 SER B CA 1
ATOM 1693 C C . SER B 1 64 ? -7.398 -2.096 -16.516 1 84.31 64 SER B C 1
ATOM 1695 O O . SER B 1 64 ? -7.77 -2.34 -15.359 1 84.31 64 SER B O 1
ATOM 1697 N N . SER B 1 65 ? -7.703 -2.869 -17.5 1 85.88 65 SER B N 1
ATOM 1698 C CA . SER B 1 65 ? -8.516 -4.062 -17.297 1 85.88 65 SER B CA 1
ATOM 1699 C C . SER B 1 65 ? -7.789 -5.098 -16.453 1 85.88 65 SER B C 1
ATOM 1701 O O . SER B 1 65 ? -8.406 -5.801 -15.648 1 85.88 65 SER B O 1
ATOM 1703 N N . PHE B 1 66 ? -6.445 -5.184 -16.719 1 90.19 66 PHE B N 1
ATOM 1704 C CA . PHE B 1 66 ? -5.656 -6.125 -15.938 1 90.19 66 PHE B CA 1
ATOM 1705 C C . PHE B 1 66 ? -5.641 -5.719 -14.469 1 90.19 66 PHE B C 1
ATOM 1707 O O . PHE B 1 66 ? -5.867 -6.551 -13.586 1 90.19 66 PHE B O 1
ATOM 1714 N N . GLU B 1 67 ? -5.422 -4.492 -14.148 1 90.12 67 GLU B N 1
ATOM 1715 C CA . GLU B 1 67 ? -5.434 -3.988 -12.773 1 90.12 67 GLU B CA 1
ATOM 1716 C C . GLU B 1 67 ? -6.785 -4.234 -12.109 1 90.12 67 GLU B C 1
ATOM 1718 O O . GLU B 1 67 ? -6.848 -4.605 -10.938 1 90.12 67 GLU B O 1
ATOM 1723 N N . MET B 1 68 ? -7.828 -4.059 -12.859 1 89.94 68 MET B N 1
ATOM 1724 C CA . MET B 1 68 ? -9.172 -4.277 -12.336 1 89.94 68 MET B CA 1
ATOM 1725 C C . MET B 1 68 ? -9.398 -5.75 -12.008 1 89.94 68 MET B C 1
ATOM 1727 O O . MET B 1 68 ? -10.039 -6.078 -11.008 1 89.94 68 MET B O 1
ATOM 1731 N N . LYS B 1 69 ? -8.898 -6.578 -12.789 1 88.94 69 LYS B N 1
ATOM 1732 C CA . LYS B 1 69 ? -9.016 -8.008 -12.523 1 88.94 69 LYS B CA 1
ATOM 1733 C C . LYS B 1 69 ? -8.266 -8.398 -11.258 1 88.94 69 LYS B C 1
ATOM 1735 O O . LYS B 1 69 ? -8.742 -9.219 -10.477 1 88.94 69 LYS B O 1
ATOM 1740 N N . ILE B 1 70 ? -7.066 -7.805 -11.086 1 89.06 70 ILE B N 1
ATOM 1741 C CA . ILE B 1 70 ? -6.312 -8.039 -9.859 1 89.06 70 ILE B CA 1
ATOM 1742 C C . ILE B 1 70 ? -7.125 -7.57 -8.656 1 89.06 70 ILE B C 1
ATOM 1744 O O . ILE B 1 70 ? -7.246 -8.289 -7.66 1 89.06 70 ILE B O 1
ATOM 1748 N N . LYS B 1 71 ? -7.66 -6.426 -8.773 1 89.56 71 LYS B N 1
ATOM 1749 C CA . LYS B 1 71 ? -8.492 -5.879 -7.707 1 89.56 71 LYS B CA 1
ATOM 1750 C C . LYS B 1 71 ? -9.656 -6.816 -7.387 1 89.56 71 LYS B C 1
ATOM 1752 O O . LYS B 1 71 ? -9.938 -7.082 -6.215 1 89.56 71 LYS B O 1
ATOM 1757 N N . ASN B 1 72 ? -10.289 -7.328 -8.398 1 87.81 72 ASN B N 1
ATOM 1758 C CA . ASN B 1 72 ? -11.422 -8.234 -8.227 1 87.81 72 ASN B CA 1
ATOM 1759 C C . ASN B 1 72 ? -10.992 -9.539 -7.551 1 87.81 72 ASN B C 1
ATOM 1761 O O . ASN B 1 72 ? -11.719 -10.062 -6.703 1 87.81 72 ASN B O 1
ATOM 1765 N N . GLU B 1 73 ? -9.875 -10.047 -7.953 1 82.88 73 GLU B N 1
ATOM 1766 C CA . GLU B 1 73 ? -9.367 -11.273 -7.344 1 82.88 73 GLU B CA 1
ATOM 1767 C C . GLU B 1 73 ? -9.094 -11.078 -5.855 1 82.88 73 GLU B C 1
ATOM 1769 O O . GLU B 1 73 ? -9.383 -11.961 -5.043 1 82.88 73 GLU B O 1
ATOM 1774 N N . ILE B 1 74 ? -8.523 -9.938 -5.492 1 83.44 74 ILE B N 1
ATOM 1775 C CA . ILE B 1 74 ? -8.273 -9.609 -4.094 1 83.44 74 ILE B CA 1
ATOM 1776 C C . ILE B 1 74 ? -9.602 -9.484 -3.35 1 83.44 74 ILE B C 1
ATOM 1778 O O . ILE B 1 74 ? -9.742 -9.977 -2.23 1 83.44 74 ILE B O 1
ATOM 1782 N N . GLY B 1 75 ? -10.523 -8.852 -3.975 1 83.56 75 GLY B N 1
ATOM 1783 C CA . GLY B 1 75 ? -11.852 -8.703 -3.387 1 83.56 75 GLY B CA 1
ATOM 1784 C C . GLY B 1 75 ? -12.492 -10.031 -3.037 1 83.56 75 GLY B C 1
ATOM 1785 O O . GLY B 1 75 ? -13.133 -10.164 -1.991 1 83.56 75 GLY B O 1
ATOM 1786 N N . LYS B 1 76 ? -12.312 -11.031 -3.885 1 80.88 76 LYS B N 1
ATOM 1787 C CA . LYS B 1 76 ? -12.875 -12.359 -3.65 1 80.88 76 LYS B CA 1
ATOM 1788 C C . LYS B 1 76 ? -12.281 -12.992 -2.396 1 80.88 76 LYS B C 1
ATOM 1790 O O . LYS B 1 76 ? -12.977 -13.703 -1.666 1 80.88 76 LYS B O 1
ATOM 1795 N N . ARG B 1 77 ? -11.07 -12.773 -2.182 1 76.19 77 ARG B N 1
ATOM 1796 C CA . ARG B 1 77 ? -10.406 -13.359 -1.021 1 76.19 77 ARG B CA 1
ATOM 1797 C C . ARG B 1 77 ? -10.953 -12.766 0.276 1 76.19 77 ARG B C 1
ATOM 1799 O O . ARG B 1 77 ? -11.039 -13.461 1.29 1 76.19 77 ARG B O 1
ATOM 1806 N N . PHE B 1 78 ? -11.289 -11.523 0.272 1 76.75 78 PHE B N 1
ATOM 1807 C CA . PHE B 1 78 ? -11.867 -10.891 1.449 1 76.75 78 PHE B CA 1
ATOM 1808 C C . PHE B 1 78 ? -13.258 -11.453 1.743 1 76.75 78 PHE B C 1
ATOM 1810 O O . PHE B 1 78 ? -13.648 -11.57 2.906 1 76.75 78 PHE B O 1
ATOM 1817 N N . ILE B 1 79 ? -13.961 -11.797 0.752 1 70.94 79 ILE B N 1
ATOM 1818 C CA . ILE B 1 79 ? -15.273 -12.406 0.923 1 70.94 79 ILE B CA 1
ATOM 1819 C C . ILE B 1 79 ? -15.125 -13.773 1.595 1 70.94 79 ILE B C 1
ATOM 1821 O O . ILE B 1 79 ? -15.867 -14.102 2.52 1 70.94 79 ILE B O 1
ATOM 1825 N N . ASN B 1 80 ? -14.133 -14.484 1.185 1 68.12 80 ASN B N 1
ATOM 1826 C CA . ASN B 1 80 ? -13.922 -15.844 1.678 1 68.12 80 ASN B CA 1
ATOM 1827 C C . ASN B 1 80 ? -13.391 -15.844 3.109 1 68.12 80 ASN B C 1
ATOM 1829 O O . ASN B 1 80 ? -13.617 -16.797 3.859 1 68.12 80 ASN B O 1
ATOM 1833 N N . LEU B 1 81 ? -12.469 -14.969 3.428 1 64.81 81 LEU B N 1
ATOM 1834 C CA . LEU B 1 81 ? -11.938 -14.875 4.781 1 64.81 81 LEU B CA 1
ATOM 1835 C C . LEU B 1 81 ? -13.039 -14.516 5.773 1 64.81 81 LEU B C 1
ATOM 1837 O O . LEU B 1 81 ? -12.844 -14.617 6.988 1 64.81 81 LEU B O 1
ATOM 1841 N N . GLY B 1 82 ? -14.328 -14.695 5.348 1 57 82 GLY B N 1
ATOM 1842 C CA . GLY B 1 82 ? -15.438 -14.273 6.191 1 57 82 GLY B CA 1
ATOM 1843 C C . GLY B 1 82 ? -15.492 -12.773 6.402 1 57 82 GLY B C 1
ATOM 1844 O O . GLY B 1 82 ? -14.477 -12.086 6.254 1 57 82 GLY B O 1
ATOM 1845 N N . GLU B 1 83 ? -16.594 -12.141 6.105 1 55.81 83 GLU B N 1
ATOM 1846 C CA . GLU B 1 83 ? -16.797 -10.711 6.316 1 55.81 83 GLU B CA 1
ATOM 1847 C C . GLU B 1 83 ? -15.945 -10.188 7.465 1 55.81 83 GLU B C 1
ATOM 1849 O O . GLU B 1 83 ? -15.805 -10.859 8.492 1 55.81 83 GLU B O 1
ATOM 1854 N N . LEU B 1 84 ? -14.797 -9.398 7.102 1 62.81 84 LEU B N 1
ATOM 1855 C CA . LEU B 1 84 ? -14.094 -8.617 8.117 1 62.81 84 LEU B CA 1
ATOM 1856 C C . LEU B 1 84 ? -15.055 -8.164 9.211 1 62.81 84 LEU B C 1
ATOM 1858 O O . LEU B 1 84 ? -15.148 -6.973 9.508 1 62.81 84 LEU B O 1
ATOM 1862 N N . HIS B 1 85 ? -15.984 -9.078 9.516 1 61.97 85 HIS B N 1
ATOM 1863 C CA . HIS B 1 85 ? -17.156 -8.742 10.312 1 61.97 85 HIS B CA 1
ATOM 1864 C C . HIS B 1 85 ? -16.766 -8 11.586 1 61.97 85 HIS B C 1
ATOM 1866 O O . HIS B 1 85 ? -17.562 -7.242 12.141 1 61.97 85 HIS B O 1
ATOM 1872 N N . HIS B 1 86 ? -15.477 -7.855 11.734 1 76.75 86 HIS B N 1
ATOM 1873 C CA . HIS B 1 86 ? -15.227 -7.211 13.016 1 76.75 86 HIS B CA 1
ATOM 1874 C C . HIS B 1 86 ? -14.406 -5.938 12.844 1 76.75 86 HIS B C 1
ATOM 1876 O O . HIS B 1 86 ? -13.812 -5.434 13.797 1 76.75 86 HIS B O 1
ATOM 1882 N N . VAL B 1 87 ? -14.602 -5.582 11.523 1 84.81 87 VAL B N 1
ATOM 1883 C CA . VAL B 1 87 ? -13.906 -4.316 11.328 1 84.81 87 VAL B CA 1
ATOM 1884 C C . VAL B 1 87 ? -14.859 -3.295 10.703 1 84.81 87 VAL B C 1
ATOM 1886 O O . VAL B 1 87 ? -15.875 -3.666 10.109 1 84.81 87 VAL B O 1
ATOM 1889 N N . SER B 1 88 ? -14.68 -2.062 10.953 1 89.94 88 SER B N 1
ATOM 1890 C CA . SER B 1 88 ? -15.516 -1.001 10.391 1 89.94 88 SER B CA 1
ATOM 1891 C C . SER B 1 88 ? -15.422 -0.969 8.867 1 89.94 88 SER B C 1
ATOM 1893 O O . SER B 1 88 ? -14.453 -1.464 8.289 1 89.94 88 SER B O 1
ATOM 1895 N N . LYS B 1 89 ? -16.438 -0.424 8.211 1 91.06 89 LYS B N 1
ATOM 1896 C CA . LYS B 1 89 ? -16.453 -0.294 6.754 1 91.06 89 LYS B CA 1
ATOM 1897 C C . LYS B 1 89 ? -15.273 0.532 6.266 1 91.06 89 LYS B C 1
ATOM 1899 O O . LYS B 1 89 ? -14.688 0.232 5.223 1 91.06 89 LYS B O 1
ATOM 1904 N N . VAL B 1 90 ? -14.875 1.591 6.996 1 94.5 90 VAL B N 1
ATOM 1905 C CA . VAL B 1 90 ? -13.742 2.443 6.656 1 94.5 90 VAL B CA 1
ATOM 1906 C C . VAL B 1 90 ? -12.461 1.611 6.629 1 94.5 90 VAL B C 1
ATOM 1908 O O . VAL B 1 90 ? -11.703 1.664 5.66 1 94.5 90 VAL B O 1
ATOM 1911 N N . ARG B 1 91 ? -12.32 0.844 7.664 1 93.5 91 ARG B N 1
ATOM 1912 C CA . ARG B 1 91 ? -11.125 0.004 7.773 1 93.5 91 ARG B CA 1
ATOM 1913 C C . ARG B 1 91 ? -11.102 -1.05 6.672 1 93.5 91 ARG B C 1
ATOM 1915 O O . ARG B 1 91 ? -10.062 -1.267 6.039 1 93.5 91 ARG B O 1
ATOM 1922 N N . GLU B 1 92 ? -12.219 -1.667 6.402 1 90.38 92 GLU B N 1
ATOM 1923 C CA . GLU B 1 92 ? -12.312 -2.674 5.352 1 90.38 92 GLU B CA 1
ATOM 1924 C C . GLU B 1 92 ? -11.961 -2.084 3.988 1 90.38 92 GLU B C 1
ATOM 1926 O O . GLU B 1 92 ? -11.164 -2.658 3.246 1 90.38 92 GLU B O 1
ATOM 1931 N N . ASP B 1 93 ? -12.562 -0.892 3.709 1 92.19 93 ASP B N 1
ATOM 1932 C CA . ASP B 1 93 ? -12.344 -0.237 2.424 1 92.19 93 ASP B CA 1
ATOM 1933 C C . ASP B 1 93 ? -10.867 0.115 2.227 1 92.19 93 ASP B C 1
ATOM 1935 O O . ASP B 1 93 ? -10.297 -0.146 1.165 1 92.19 93 ASP B O 1
ATOM 1939 N N . LEU B 1 94 ? -10.273 0.614 3.219 1 95.12 94 LEU B N 1
ATOM 1940 C CA . LEU B 1 94 ? -8.883 1.04 3.125 1 95.12 94 LEU B CA 1
ATOM 1941 C C . LEU B 1 94 ? -7.953 -0.161 2.984 1 95.12 94 LEU B C 1
ATOM 1943 O O . LEU B 1 94 ? -7.055 -0.161 2.143 1 95.12 94 LEU B O 1
ATOM 1947 N N . VAL B 1 95 ? -8.203 -1.165 3.719 1 93 95 VAL B N 1
ATOM 1948 C CA . VAL B 1 95 ? -7.312 -2.322 3.703 1 93 95 VAL B CA 1
ATOM 1949 C C . VAL B 1 95 ? -7.379 -3.006 2.338 1 93 95 VAL B C 1
ATOM 1951 O O . VAL B 1 95 ? -6.355 -3.441 1.805 1 93 95 VAL B O 1
ATOM 1954 N N . LYS B 1 96 ? -8.602 -3.123 1.827 1 91.5 96 LYS B N 1
ATOM 1955 C CA . LYS B 1 96 ? -8.742 -3.688 0.488 1 91.5 96 LYS B CA 1
ATOM 1956 C C . LYS B 1 96 ? -7.934 -2.895 -0.531 1 91.5 96 LYS B C 1
ATOM 1958 O O . LYS B 1 96 ? -7.238 -3.475 -1.365 1 91.5 96 LYS B O 1
ATOM 1963 N N . GLU B 1 97 ? -8 -1.542 -0.444 1 93.25 97 GLU B N 1
ATOM 1964 C CA . GLU B 1 97 ? -7.246 -0.677 -1.347 1 93.25 97 GLU B CA 1
ATOM 1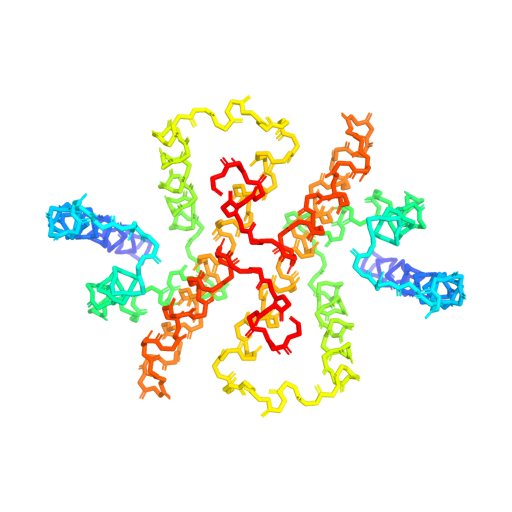965 C C . GLU B 1 97 ? -5.746 -0.862 -1.16 1 93.25 97 GLU B C 1
ATOM 1967 O O . GLU B 1 97 ? -4.992 -0.896 -2.137 1 93.25 97 GLU B O 1
ATOM 1972 N N . TYR B 1 98 ? -5.344 -0.972 0.082 1 94.69 98 TYR B N 1
ATOM 1973 C CA . TYR B 1 98 ? -3.924 -1.135 0.368 1 94.69 98 TYR B CA 1
ATOM 1974 C C . TYR B 1 98 ? -3.404 -2.457 -0.181 1 94.69 98 TYR B C 1
ATOM 1976 O O . TYR B 1 98 ? -2.336 -2.506 -0.794 1 94.69 98 TYR B O 1
ATOM 1984 N N . LEU B 1 99 ? -4.172 -3.498 0.023 1 92.75 99 LEU B N 1
ATOM 1985 C CA . LEU B 1 99 ? -3.75 -4.809 -0.459 1 92.75 99 LEU B CA 1
ATOM 1986 C C . LEU B 1 99 ? -3.578 -4.801 -1.975 1 92.75 99 LEU B C 1
ATOM 1988 O O . LEU B 1 99 ? -2.59 -5.324 -2.494 1 92.75 99 LEU B O 1
ATOM 1992 N N . TYR B 1 100 ? -4.484 -4.18 -2.547 1 92.31 100 TYR B N 1
ATOM 1993 C CA . TYR B 1 100 ? -4.449 -4.098 -4.004 1 92.31 100 TYR B CA 1
ATOM 1994 C C . TYR B 1 100 ? -3.232 -3.311 -4.477 1 92.31 100 TYR B C 1
ATOM 1996 O O . TYR B 1 100 ? -2.48 -3.777 -5.336 1 92.31 100 TYR B O 1
ATOM 2004 N N . VAL B 1 101 ? -3.014 -2.141 -4 1 94.06 101 VAL B N 1
ATOM 2005 C CA . VAL B 1 101 ? -1.958 -1.281 -4.523 1 94.06 101 VAL B CA 1
ATOM 2006 C C . VAL B 1 101 ? -0.593 -1.848 -4.141 1 94.06 101 VAL B C 1
ATOM 2008 O O . VAL B 1 101 ? 0.372 -1.724 -4.898 1 94.06 101 VAL B O 1
ATOM 2011 N N . ILE B 1 102 ? -0.492 -2.447 -2.943 1 94.94 102 ILE B N 1
ATOM 2012 C CA . ILE B 1 102 ? 0.75 -3.1 -2.541 1 94.94 102 ILE B CA 1
ATOM 2013 C C . ILE B 1 102 ? 1.081 -4.227 -3.516 1 94.94 102 ILE B C 1
ATOM 2015 O O . ILE B 1 102 ? 2.225 -4.359 -3.957 1 94.94 102 ILE B O 1
ATOM 2019 N N . LEU B 1 103 ? 0.068 -5.047 -3.877 1 94.31 103 LEU B N 1
ATOM 2020 C CA . LEU B 1 103 ? 0.278 -6.137 -4.824 1 94.31 103 LEU B CA 1
ATOM 2021 C C . LEU B 1 103 ? 0.725 -5.602 -6.18 1 94.31 103 LEU B C 1
ATOM 2023 O O . LEU B 1 103 ? 1.679 -6.117 -6.77 1 94.31 103 LEU B O 1
ATOM 2027 N N . ILE B 1 104 ? 0.081 -4.531 -6.633 1 95.12 104 ILE B N 1
ATOM 2028 C CA . ILE B 1 104 ? 0.422 -3.928 -7.914 1 95.12 104 ILE B CA 1
ATOM 2029 C C . ILE B 1 104 ? 1.859 -3.414 -7.879 1 95.12 104 ILE B C 1
ATOM 2031 O O . ILE B 1 104 ? 2.648 -3.695 -8.781 1 95.12 104 ILE B O 1
ATOM 2035 N N . LYS B 1 105 ? 2.221 -2.693 -6.82 1 95.75 105 LYS B N 1
ATOM 2036 C CA . LYS B 1 105 ? 3.574 -2.156 -6.695 1 95.75 105 LYS B CA 1
ATOM 2037 C C . LYS B 1 105 ? 4.605 -3.279 -6.633 1 95.75 105 LYS B C 1
ATOM 2039 O O . LYS B 1 105 ? 5.691 -3.162 -7.203 1 95.75 105 LYS B O 1
ATOM 2044 N N . THR B 1 106 ? 4.258 -4.336 -5.98 1 96.81 106 THR B N 1
ATOM 2045 C CA . THR B 1 106 ? 5.16 -5.48 -5.883 1 96.81 106 THR B CA 1
ATOM 2046 C C . THR B 1 106 ? 5.375 -6.113 -7.254 1 96.81 106 THR B C 1
ATOM 2048 O O . THR B 1 106 ? 6.516 -6.379 -7.645 1 96.81 106 THR B O 1
ATOM 2051 N N . PHE B 1 107 ? 4.289 -6.297 -7.984 1 96.06 107 PHE B N 1
ATOM 2052 C CA . PHE B 1 107 ? 4.379 -6.902 -9.312 1 96.06 107 PHE B CA 1
ATOM 2053 C C . PHE B 1 107 ? 5.16 -6.004 -10.266 1 96.06 107 PHE B C 1
ATOM 2055 O O . PHE B 1 107 ? 5.949 -6.488 -11.078 1 96.06 107 PHE B O 1
ATOM 2062 N N . GLN B 1 108 ? 4.941 -4.723 -10.164 1 96.31 108 GLN B N 1
ATOM 2063 C CA . GLN B 1 108 ? 5.672 -3.773 -11 1 96.31 108 GLN B CA 1
ATOM 2064 C C . GLN B 1 108 ? 7.172 -3.838 -10.719 1 96.31 108 GLN B C 1
ATOM 2066 O O . GLN B 1 108 ? 7.98 -3.914 -11.641 1 96.31 108 GLN B O 1
ATOM 2071 N N . TYR B 1 109 ? 7.508 -3.775 -9.461 1 96.62 109 TYR B N 1
ATOM 2072 C CA . TYR B 1 109 ? 8.914 -3.816 -9.062 1 96.62 109 TYR B CA 1
ATOM 2073 C C . TYR B 1 109 ? 9.555 -5.133 -9.484 1 96.62 109 TYR B C 1
ATOM 2075 O O . TYR B 1 109 ? 10.625 -5.137 -10.102 1 96.62 109 TYR B O 1
ATOM 2083 N N . TRP B 1 110 ? 8.914 -6.266 -9.148 1 97.69 110 TRP B N 1
ATOM 2084 C CA . TRP B 1 110 ? 9.43 -7.598 -9.445 1 97.69 110 TRP B CA 1
ATOM 2085 C C . TRP B 1 110 ? 9.602 -7.797 -10.945 1 97.69 110 TRP B C 1
ATOM 2087 O O . TRP B 1 110 ? 10.672 -8.211 -11.406 1 97.69 110 TRP B O 1
ATOM 2097 N N . SER B 1 111 ? 8.625 -7.484 -11.734 1 96.19 111 SER B N 1
ATOM 2098 C CA . SER B 1 111 ? 8.656 -7.754 -13.164 1 96.19 111 SER B CA 1
ATOM 2099 C C . SER B 1 111 ? 9.688 -6.871 -13.867 1 96.19 111 SER B C 1
ATOM 2101 O O . SER B 1 111 ? 10.273 -7.273 -14.875 1 96.19 111 SER B O 1
ATOM 2103 N N . ALA B 1 112 ? 9.922 -5.688 -13.344 1 95.56 112 ALA B N 1
ATOM 2104 C CA . ALA B 1 112 ? 10.883 -4.758 -13.938 1 95.56 112 ALA B CA 1
ATOM 2105 C C . ALA B 1 112 ? 12.312 -5.164 -13.594 1 95.56 112 ALA B C 1
ATOM 2107 O O . ALA B 1 112 ? 13.258 -4.766 -14.281 1 95.56 112 ALA B O 1
ATOM 2108 N N . ASN B 1 113 ? 12.477 -5.926 -12.516 1 95.81 113 ASN B N 1
ATOM 2109 C CA . ASN B 1 113 ? 13.82 -6.211 -12.023 1 95.81 113 ASN B CA 1
ATOM 2110 C C . ASN B 1 113 ? 14.078 -7.711 -11.914 1 95.81 113 ASN B C 1
ATOM 2112 O O . ASN B 1 113 ? 15.016 -8.141 -11.25 1 95.81 113 ASN B O 1
ATOM 2116 N N . LYS B 1 114 ? 13.297 -8.516 -12.5 1 93.31 114 LYS B N 1
ATOM 2117 C CA . LYS B 1 114 ? 13.234 -9.953 -12.289 1 93.31 114 LYS B CA 1
ATOM 2118 C C . LYS B 1 114 ? 14.617 -10.586 -12.414 1 93.31 114 LYS B C 1
ATOM 2120 O O . LYS B 1 114 ? 14.953 -11.523 -11.68 1 93.31 114 LYS B O 1
ATOM 2125 N N . ASP B 1 115 ? 15.516 -10.086 -13.25 1 94.75 115 ASP B N 1
ATOM 2126 C CA . ASP B 1 115 ? 16.797 -10.727 -13.531 1 94.75 115 ASP B CA 1
ATOM 2127 C C . ASP B 1 115 ? 17.891 -10.219 -12.578 1 94.75 115 ASP B C 1
ATOM 2129 O O . ASP B 1 115 ? 18.984 -10.766 -12.539 1 94.75 115 ASP B O 1
ATOM 2133 N N . SER B 1 116 ? 17.562 -9.25 -11.766 1 96 116 SER B N 1
ATOM 2134 C CA . SER B 1 116 ? 18.609 -8.617 -10.961 1 96 116 SER B CA 1
ATOM 2135 C C . SER B 1 116 ? 18.281 -8.719 -9.477 1 96 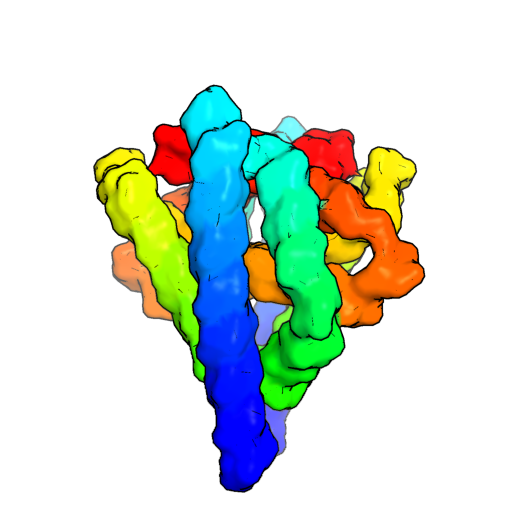116 SER B C 1
ATOM 2137 O O . SER B 1 116 ? 19.031 -8.195 -8.641 1 96 116 SER B O 1
ATOM 2139 N N . ILE B 1 117 ? 17.141 -9.367 -9.18 1 96 117 ILE B N 1
ATOM 2140 C CA . ILE B 1 117 ? 16.766 -9.422 -7.773 1 96 117 ILE B CA 1
ATOM 2141 C C . ILE B 1 117 ? 16.469 -10.867 -7.383 1 96 117 ILE B C 1
ATOM 2143 O O . ILE B 1 117 ? 16.203 -11.711 -8.242 1 96 117 ILE B O 1
ATOM 2147 N N . ASP B 1 118 ? 16.547 -11.141 -6.012 1 95.62 118 ASP B N 1
ATOM 2148 C CA . ASP B 1 118 ? 16.094 -12.398 -5.43 1 95.62 118 ASP B CA 1
ATOM 2149 C C . ASP B 1 118 ? 14.594 -12.352 -5.125 1 95.62 118 ASP B C 1
ATOM 2151 O O . ASP B 1 118 ? 14.148 -11.586 -4.266 1 95.62 118 ASP B O 1
ATOM 2155 N N . VAL B 1 119 ? 13.859 -13.18 -5.812 1 96.25 119 VAL B N 1
ATOM 2156 C CA . VAL B 1 119 ? 12.406 -13.172 -5.676 1 96.25 119 VAL B CA 1
ATOM 2157 C C . VAL B 1 119 ? 12.016 -13.484 -4.23 1 96.25 119 VAL B C 1
ATOM 2159 O O . VAL B 1 119 ? 10.984 -13.016 -3.746 1 96.25 119 VAL B O 1
ATOM 2162 N N . ARG B 1 120 ? 12.836 -14.227 -3.508 1 95.81 120 ARG B N 1
ATOM 2163 C CA . ARG B 1 120 ? 12.555 -14.516 -2.105 1 95.81 120 ARG B CA 1
ATOM 2164 C C . ARG B 1 120 ? 12.555 -13.242 -1.268 1 95.81 120 ARG B C 1
ATOM 2166 O O . ARG B 1 120 ? 11.789 -13.117 -0.315 1 95.81 120 ARG B O 1
ATOM 2173 N N . GLU B 1 121 ? 13.414 -12.344 -1.615 1 95.81 121 GLU B N 1
ATOM 2174 C CA . GLU B 1 121 ? 13.445 -11.07 -0.899 1 95.81 121 GLU B CA 1
ATOM 2175 C C . GLU B 1 121 ? 12.172 -10.266 -1.149 1 95.81 121 GLU B C 1
ATOM 2177 O O . GLU B 1 121 ? 11.648 -9.617 -0.239 1 95.81 121 GLU B O 1
ATOM 2182 N N . VAL B 1 122 ? 11.68 -10.297 -2.354 1 97.06 122 VAL B N 1
ATOM 2183 C CA . VAL B 1 122 ? 10.414 -9.648 -2.691 1 97.06 122 VAL B CA 1
ATOM 2184 C C . VAL B 1 122 ? 9.281 -10.281 -1.897 1 97.06 122 VAL B C 1
ATOM 2186 O O . VAL B 1 122 ? 8.508 -9.586 -1.233 1 97.06 122 VAL B O 1
ATOM 2189 N N . ALA B 1 123 ? 9.258 -11.602 -1.935 1 95.81 123 ALA B N 1
ATOM 2190 C CA . ALA B 1 123 ? 8.219 -12.359 -1.242 1 95.81 123 ALA B CA 1
ATOM 2191 C C . ALA B 1 123 ? 8.25 -12.086 0.26 1 95.81 123 ALA B C 1
ATOM 2193 O O . ALA B 1 123 ? 7.207 -11.867 0.879 1 95.81 123 ALA B O 1
ATOM 2194 N N . SER B 1 124 ? 9.461 -12.094 0.839 1 95.62 124 SER B N 1
ATOM 2195 C CA . SER B 1 124 ? 9.594 -11.891 2.279 1 95.62 124 SER B CA 1
ATOM 2196 C C . SER B 1 124 ? 9.219 -10.469 2.674 1 95.62 124 SER B C 1
ATOM 2198 O O . SER B 1 124 ? 8.68 -10.242 3.76 1 95.62 124 SER B O 1
ATOM 2200 N N . THR B 1 125 ? 9.508 -9.477 1.824 1 95.31 125 THR B N 1
ATOM 2201 C CA . THR B 1 125 ? 9.125 -8.102 2.096 1 95.31 125 THR B CA 1
ATOM 2202 C C . THR B 1 125 ? 7.602 -7.961 2.123 1 95.31 125 THR B C 1
ATOM 2204 O O . THR B 1 125 ? 7.043 -7.383 3.057 1 95.31 125 THR B O 1
ATOM 2207 N N . MET B 1 126 ? 6.98 -8.555 1.078 1 94.75 126 MET B N 1
ATOM 2208 C CA . MET B 1 126 ? 5.52 -8.516 1.017 1 94.75 126 MET B CA 1
ATOM 2209 C C . MET B 1 126 ? 4.906 -9.203 2.232 1 94.75 126 MET B C 1
ATOM 2211 O O . MET B 1 126 ? 3.971 -8.68 2.84 1 94.75 126 MET B O 1
ATOM 2215 N N . ARG B 1 127 ? 5.422 -10.312 2.572 1 92.44 127 ARG B N 1
ATOM 2216 C CA . ARG B 1 127 ? 4.941 -11.062 3.727 1 92.44 127 ARG B CA 1
ATOM 2217 C C . ARG B 1 127 ? 5.129 -10.273 5.016 1 92.44 127 ARG B C 1
ATOM 2219 O O . ARG B 1 127 ? 4.215 -10.188 5.836 1 92.44 127 ARG B O 1
ATOM 2226 N N . ASP B 1 128 ? 6.258 -9.695 5.223 1 93.5 128 ASP B N 1
ATOM 2227 C CA . ASP B 1 128 ? 6.562 -8.969 6.449 1 93.5 128 ASP B CA 1
ATOM 2228 C C . ASP B 1 128 ? 5.656 -7.746 6.598 1 93.5 128 ASP B C 1
ATOM 2230 O O . ASP B 1 128 ? 5.238 -7.41 7.711 1 93.5 128 ASP B O 1
ATOM 2234 N N . ILE B 1 129 ? 5.324 -7.094 5.508 1 93.5 129 ILE B N 1
ATOM 2235 C CA . ILE B 1 129 ? 4.402 -5.965 5.547 1 93.5 129 ILE B CA 1
ATOM 2236 C C . ILE B 1 129 ? 3.033 -6.434 6.031 1 93.5 129 ILE B C 1
ATOM 2238 O O . ILE B 1 129 ? 2.369 -5.738 6.805 1 93.5 129 ILE B O 1
ATOM 2242 N N . GLN B 1 130 ? 2.592 -7.582 5.602 1 90.31 130 GLN B N 1
ATOM 2243 C CA . GLN B 1 130 ? 1.277 -8.102 5.961 1 90.31 130 GLN B CA 1
ATOM 2244 C C . GLN B 1 130 ? 1.241 -8.547 7.422 1 90.31 130 GLN B C 1
ATOM 2246 O O . GLN B 1 130 ? 0.243 -8.336 8.117 1 90.31 130 GLN B O 1
ATOM 2251 N N . LEU B 1 131 ? 2.371 -9.016 7.91 1 89.25 131 LEU B N 1
ATOM 2252 C CA . LEU B 1 131 ? 2.354 -9.664 9.219 1 89.25 131 LEU B CA 1
ATOM 2253 C C . LEU B 1 131 ? 2.883 -8.734 10.297 1 89.25 131 LEU B C 1
ATOM 2255 O O . LEU B 1 131 ? 2.41 -8.766 11.438 1 89.25 131 LEU B O 1
ATOM 2259 N N . LYS B 1 132 ? 3.875 -7.949 9.93 1 91.38 132 LYS B N 1
ATOM 2260 C CA . LYS B 1 132 ? 4.629 -7.246 10.961 1 91.38 132 LYS B CA 1
ATOM 2261 C C . LYS B 1 132 ? 4.434 -5.734 10.852 1 91.38 132 LYS B C 1
ATOM 2263 O O . LYS B 1 132 ? 4.73 -4.996 11.789 1 91.38 132 LYS B O 1
ATOM 2268 N N . GLY B 1 133 ? 4.004 -5.262 9.68 1 90.94 133 GLY B N 1
ATOM 2269 C CA . GLY B 1 133 ? 3.863 -3.832 9.453 1 90.94 133 GLY B CA 1
ATOM 2270 C C . GLY B 1 133 ? 5.109 -3.199 8.859 1 90.94 133 GLY B C 1
ATOM 2271 O O . GLY B 1 133 ? 6.176 -3.818 8.828 1 90.94 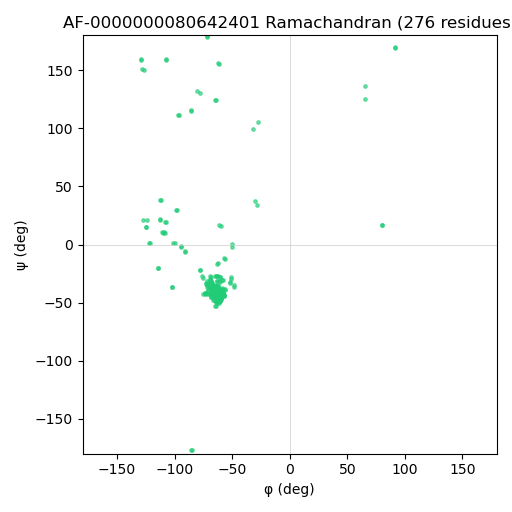133 GLY B O 1
ATOM 2272 N N . ILE B 1 134 ? 4.992 -1.993 8.43 1 85.94 134 ILE B N 1
ATOM 2273 C CA . ILE B 1 134 ? 6.02 -1.283 7.676 1 85.94 134 ILE B CA 1
ATOM 2274 C C . ILE B 1 134 ? 7.223 -1.006 8.578 1 85.94 134 ILE B C 1
ATOM 2276 O O . ILE B 1 134 ? 8.367 -1.224 8.18 1 85.94 134 ILE B O 1
ATOM 2280 N N . ARG B 1 135 ? 7.047 -0.654 9.805 1 81.5 135 ARG B N 1
ATOM 2281 C CA . ARG B 1 135 ? 8.125 -0.258 10.711 1 81.5 135 ARG B CA 1
ATOM 2282 C C . ARG B 1 135 ? 9.055 -1.431 11 1 81.5 135 ARG B C 1
ATOM 2284 O O . ARG B 1 135 ? 10.273 -1.318 10.844 1 81.5 135 ARG B O 1
ATOM 2291 N N . LYS B 1 136 ? 8.469 -2.51 11.32 1 84.56 136 LYS B N 1
ATOM 2292 C CA . LYS B 1 136 ? 9.289 -3.686 11.625 1 84.56 136 LYS B CA 1
ATOM 2293 C C . LYS B 1 136 ? 9.984 -4.203 10.367 1 84.56 136 LYS B C 1
ATOM 2295 O O . LYS B 1 136 ? 11.102 -4.711 10.438 1 84.56 136 LYS B O 1
ATOM 2300 N N . THR B 1 137 ? 9.312 -4.016 9.258 1 85.94 137 THR B N 1
ATOM 2301 C CA . THR B 1 137 ? 9.883 -4.469 7.992 1 85.94 137 THR B CA 1
ATOM 2302 C C . THR B 1 137 ? 11.156 -3.705 7.668 1 85.94 137 THR B C 1
ATOM 2304 O O . THR B 1 137 ? 12.07 -4.246 7.035 1 85.94 137 THR B O 1
ATOM 2307 N N . ILE B 1 138 ? 11.273 -2.439 8.18 1 80.31 138 ILE B N 1
ATOM 2308 C CA . ILE B 1 138 ? 12.477 -1.67 7.891 1 80.31 138 ILE B CA 1
ATOM 2309 C C . ILE B 1 138 ? 13.344 -1.572 9.148 1 80.31 138 ILE B C 1
ATOM 2311 O O . ILE B 1 138 ? 14.203 -0.698 9.25 1 80.31 138 ILE B O 1
ATOM 2315 N N . GLY B 1 139 ? 13.109 -2.428 10.047 1 77.38 139 GLY B N 1
ATOM 2316 C CA . GLY B 1 139 ? 13.961 -2.566 11.219 1 77.38 139 GLY B CA 1
ATOM 2317 C C . GLY B 1 139 ? 13.68 -1.532 12.289 1 77.38 139 GLY B C 1
ATOM 2318 O O . GLY B 1 139 ? 14.562 -1.173 13.062 1 77.38 139 GLY B O 1
ATOM 2319 N N . LEU B 1 140 ? 12.516 -0.909 12.164 1 74.69 140 LEU B N 1
ATOM 2320 C CA . LEU B 1 140 ? 12.086 0.037 13.188 1 74.69 140 LEU B CA 1
ATOM 2321 C C . LEU B 1 140 ? 11 -0.572 14.07 1 74.69 140 LEU B C 1
ATOM 2323 O O . LEU B 1 140 ? 10.258 -1.448 13.625 1 74.69 140 LEU B O 1
#